Protein AF-A0A6A2WHU5-F1 (afdb_monomer)

Nearest PDB structures (foldseek):
  8co6-assembly1_o  TM=2.387E-01  e=4.010E-01  Rotavirus A
  3lmb-assembly1_B  TM=2.688E-01  e=1.781E+00  Oleispira antarctica RB-8
  7b5h-assembly1_AM  TM=2.048E-01  e=1.428E+00  Nostoc sp. PCC 7120 = FACHB-418

Structure (mmCIF, N/CA/C/O backbone):
data_AF-A0A6A2WHU5-F1
#
_entry.id   AF-A0A6A2WHU5-F1
#
loop_
_atom_site.group_PDB
_atom_site.id
_atom_site.type_symbol
_atom_site.label_atom_id
_atom_site.label_alt_id
_atom_site.label_comp_id
_atom_site.label_asym_id
_atom_site.label_entity_id
_atom_site.label_seq_id
_atom_site.pdbx_PDB_ins_code
_atom_site.Cartn_x
_atom_site.Cartn_y
_atom_site.Cartn_z
_atom_site.occupancy
_atom_site.B_iso_or_equiv
_atom_site.auth_seq_id
_atom_site.auth_comp_id
_atom_site.auth_asym_id
_atom_site.auth_atom_id
_atom_site.pdbx_PDB_model_num
ATOM 1 N N . MET A 1 1 ? 13.829 -2.955 8.905 1.00 86.88 1 MET A N 1
ATOM 2 C CA . MET A 1 1 ? 13.443 -2.433 7.582 1.00 86.88 1 MET A CA 1
ATOM 3 C C . MET A 1 1 ? 14.173 -3.245 6.531 1.00 86.88 1 MET A C 1
ATOM 5 O O . MET A 1 1 ? 15.350 -3.520 6.719 1.00 86.88 1 MET A O 1
ATOM 9 N N . ASN A 1 2 ? 13.474 -3.687 5.494 1.00 93.88 2 ASN A N 1
ATOM 10 C CA . ASN A 1 2 ? 14.040 -4.458 4.391 1.00 93.88 2 ASN A CA 1
ATOM 11 C C . ASN A 1 2 ? 13.656 -3.776 3.071 1.00 93.88 2 ASN A C 1
ATOM 13 O O . ASN A 1 2 ? 12.540 -3.263 2.954 1.00 93.88 2 ASN A O 1
ATOM 17 N N . VAL A 1 3 ? 14.594 -3.723 2.129 1.00 96.19 3 VAL A N 1
ATOM 18 C CA . VAL A 1 3 ? 14.417 -3.071 0.832 1.00 96.19 3 VAL A CA 1
ATOM 19 C C . VAL A 1 3 ? 14.873 -4.036 -0.252 1.00 96.19 3 VAL A C 1
ATOM 21 O O . VAL A 1 3 ? 15.995 -4.533 -0.201 1.00 96.19 3 VAL A O 1
ATOM 24 N N . ASP A 1 4 ? 14.006 -4.271 -1.230 1.00 96.81 4 ASP A N 1
ATOM 25 C CA . ASP A 1 4 ? 14.286 -5.075 -2.415 1.00 96.81 4 ASP A CA 1
ATOM 26 C C . ASP A 1 4 ? 14.142 -4.183 -3.653 1.00 96.81 4 ASP A C 1
ATOM 28 O O . ASP A 1 4 ? 13.224 -3.359 -3.729 1.00 96.81 4 ASP A O 1
ATOM 32 N N . THR A 1 5 ? 15.020 -4.345 -4.642 1.00 95.62 5 THR A N 1
ATOM 33 C CA . THR A 1 5 ? 14.959 -3.586 -5.897 1.00 95.62 5 THR A CA 1
ATOM 34 C C . THR A 1 5 ? 14.992 -4.517 -7.100 1.00 95.62 5 THR A C 1
ATOM 36 O O . THR A 1 5 ? 15.691 -5.529 -7.105 1.00 95.62 5 THR A O 1
ATOM 39 N N . VAL A 1 6 ? 14.215 -4.187 -8.133 1.00 95.69 6 VAL A N 1
ATOM 40 C CA . VAL A 1 6 ? 14.186 -4.937 -9.396 1.00 95.69 6 VAL A CA 1
ATOM 41 C C . VAL A 1 6 ? 14.079 -3.961 -10.560 1.00 95.69 6 VAL A C 1
ATOM 43 O O . VAL A 1 6 ? 13.306 -3.004 -10.511 1.00 95.69 6 VAL A O 1
ATOM 46 N N . ARG A 1 7 ? 14.860 -4.193 -11.618 1.00 94.75 7 ARG A N 1
ATOM 47 C CA . ARG A 1 7 ? 14.843 -3.371 -12.833 1.00 94.75 7 ARG A CA 1
ATOM 48 C C . ARG A 1 7 ? 13.972 -4.003 -13.911 1.00 94.75 7 ARG A C 1
ATOM 50 O O . ARG A 1 7 ? 14.077 -5.199 -14.171 1.00 94.75 7 ARG A O 1
ATOM 57 N N . PHE A 1 8 ? 13.178 -3.179 -14.586 1.00 95.06 8 PHE A N 1
ATOM 58 C CA . PHE A 1 8 ? 12.331 -3.583 -15.705 1.00 95.06 8 PHE A CA 1
ATOM 59 C C . PHE A 1 8 ? 12.469 -2.605 -16.868 1.00 95.06 8 PHE A C 1
ATOM 61 O O . PHE A 1 8 ? 12.636 -1.406 -16.663 1.00 95.06 8 PHE A O 1
ATOM 68 N N . ARG A 1 9 ? 12.326 -3.102 -18.101 1.00 94.56 9 ARG A N 1
ATOM 69 C CA . ARG A 1 9 ? 11.981 -2.239 -19.241 1.00 94.56 9 ARG A CA 1
ATOM 70 C C . ARG A 1 9 ? 10.517 -1.820 -19.114 1.00 94.56 9 ARG A C 1
ATOM 72 O O . ARG A 1 9 ? 9.674 -2.687 -18.867 1.00 94.56 9 ARG A O 1
ATOM 79 N N . CYS A 1 10 ? 10.201 -0.547 -19.354 1.00 93.50 10 CYS A N 1
ATOM 80 C CA . CYS A 1 10 ? 8.830 -0.027 -19.259 1.00 93.50 10 CYS A CA 1
ATOM 81 C C . CYS A 1 10 ? 7.847 -0.817 -20.130 1.00 93.50 10 CYS A C 1
ATOM 83 O O . CYS A 1 10 ? 6.785 -1.218 -19.661 1.00 93.50 10 CYS A O 1
ATOM 85 N N . GLY A 1 11 ? 8.235 -1.126 -21.373 1.00 94.31 11 GLY A N 1
ATOM 86 C CA . GLY A 1 11 ? 7.402 -1.913 -22.287 1.00 94.31 11 GLY A CA 1
ATOM 87 C C . GLY A 1 11 ? 7.109 -3.331 -21.781 1.00 94.31 11 GLY A C 1
ATOM 88 O O . GLY A 1 11 ? 5.985 -3.810 -21.921 1.00 94.31 11 GLY A O 1
ATOM 89 N N . SER A 1 12 ? 8.086 -3.989 -21.147 1.00 95.50 12 SER A N 1
ATOM 90 C CA . SER A 1 12 ? 7.892 -5.320 -20.554 1.00 95.50 12 SER A CA 1
ATOM 91 C C . SER A 1 12 ? 6.994 -5.259 -19.322 1.00 95.50 12 SER A C 1
ATOM 93 O O . SER A 1 12 ? 6.093 -6.085 -19.199 1.00 95.50 12 SER A O 1
ATOM 95 N N . LEU A 1 13 ? 7.200 -4.269 -18.447 1.00 96.25 13 LEU A N 1
ATOM 96 C CA . LEU A 1 13 ? 6.366 -4.064 -17.261 1.00 96.25 13 LEU A CA 1
ATOM 97 C C . LEU A 1 13 ? 4.908 -3.782 -17.649 1.00 96.25 13 LEU A C 1
ATOM 99 O O . LEU A 1 13 ? 3.998 -4.382 -17.087 1.00 96.25 13 LEU A O 1
ATOM 103 N N . HIS A 1 14 ? 4.681 -2.941 -18.659 1.00 96.19 14 HIS A N 1
ATOM 104 C CA . HIS A 1 14 ? 3.343 -2.683 -19.185 1.00 96.19 14 HIS A CA 1
ATOM 105 C C . HIS A 1 14 ? 2.725 -3.946 -19.803 1.00 96.19 14 HIS A C 1
ATOM 107 O O . HIS A 1 14 ? 1.573 -4.269 -19.533 1.00 96.19 14 HIS A O 1
ATOM 113 N N . ARG A 1 15 ? 3.468 -4.704 -20.619 1.00 96.81 15 ARG A N 1
ATOM 114 C CA . ARG A 1 15 ? 2.911 -5.872 -21.322 1.00 96.81 15 ARG A CA 1
ATOM 115 C C . ARG A 1 15 ? 2.612 -7.048 -20.391 1.00 96.81 15 ARG A C 1
ATOM 117 O O . ARG A 1 15 ? 1.570 -7.681 -20.539 1.00 96.81 15 ARG A O 1
ATOM 124 N N . TYR A 1 16 ? 3.509 -7.343 -19.454 1.00 97.12 16 TYR A N 1
ATOM 125 C CA . TYR A 1 16 ? 3.464 -8.578 -18.666 1.00 97.12 16 TYR A CA 1
ATOM 126 C C . TYR A 1 16 ? 3.151 -8.357 -17.183 1.00 97.12 16 TYR A C 1
ATOM 128 O O . TYR A 1 16 ? 2.777 -9.307 -16.499 1.00 97.12 16 TYR A O 1
ATOM 136 N N . GLY A 1 17 ? 3.253 -7.124 -16.683 1.00 96.88 17 GLY A N 1
ATOM 137 C CA . GLY A 1 17 ? 3.213 -6.860 -15.249 1.00 96.88 17 GLY A CA 1
ATOM 138 C C . GLY A 1 17 ? 4.487 -7.331 -14.545 1.00 96.88 17 GLY A C 1
ATOM 139 O O . GLY A 1 17 ? 5.511 -7.602 -15.177 1.00 96.88 17 GLY A O 1
ATOM 140 N N . ALA A 1 18 ? 4.431 -7.408 -13.219 1.00 97.06 18 ALA A N 1
ATOM 141 C CA . ALA A 1 18 ? 5.522 -7.905 -12.389 1.00 97.06 18 ALA A CA 1
ATOM 142 C C . ALA A 1 18 ? 5.016 -8.358 -11.017 1.00 97.06 18 ALA A C 1
ATOM 144 O O . ALA A 1 18 ? 4.045 -7.819 -10.490 1.00 97.06 18 ALA A O 1
ATOM 145 N N . GLN A 1 19 ? 5.733 -9.293 -10.398 1.00 97.00 19 GLN A N 1
ATOM 146 C CA . GLN A 1 19 ? 5.575 -9.612 -8.984 1.00 97.00 19 GLN A CA 1
ATOM 147 C C . GLN A 1 19 ? 6.864 -9.257 -8.246 1.00 97.00 19 GLN A C 1
ATOM 149 O O . GLN A 1 19 ? 7.932 -9.786 -8.547 1.00 97.00 19 GLN A O 1
ATOM 154 N N . VAL A 1 20 ? 6.759 -8.358 -7.271 1.00 96.94 20 VAL A N 1
ATOM 155 C CA . VAL A 1 20 ? 7.861 -7.932 -6.406 1.00 96.94 20 VAL A CA 1
ATOM 156 C C . VAL A 1 20 ? 7.452 -8.220 -4.967 1.00 96.94 20 VAL A C 1
ATOM 158 O O . VAL A 1 20 ? 6.826 -7.394 -4.302 1.00 96.94 20 VAL A O 1
ATOM 161 N N . LYS A 1 21 ? 7.790 -9.427 -4.498 1.00 96.75 21 LYS A N 1
ATOM 162 C CA . LYS A 1 21 ? 7.399 -9.947 -3.176 1.00 96.75 21 LYS A CA 1
ATOM 163 C C . LYS A 1 21 ? 5.873 -9.885 -2.982 1.00 96.75 21 LYS A C 1
ATOM 165 O O . LYS A 1 21 ? 5.155 -10.635 -3.639 1.00 96.75 21 LYS A O 1
ATOM 170 N N . GLU A 1 22 ? 5.389 -9.014 -2.096 1.00 97.62 22 GLU A N 1
ATOM 171 C CA . GLU A 1 22 ? 3.968 -8.832 -1.773 1.00 97.62 22 GLU A CA 1
ATOM 172 C C . GLU A 1 22 ? 3.196 -8.069 -2.860 1.00 97.62 22 GLU A C 1
ATOM 174 O O . GLU A 1 22 ? 1.968 -8.164 -2.942 1.00 97.62 22 GLU A O 1
ATOM 179 N N . PHE A 1 23 ? 3.901 -7.302 -3.694 1.00 98.19 23 PHE A N 1
ATOM 180 C CA . PHE A 1 23 ? 3.299 -6.449 -4.709 1.00 98.19 23 PHE A CA 1
ATOM 181 C C . PHE A 1 23 ? 3.140 -7.196 -6.028 1.00 98.19 23 PHE A C 1
ATOM 183 O O . PHE A 1 23 ? 4.115 -7.663 -6.614 1.00 98.19 23 PHE A O 1
ATOM 190 N N . HIS A 1 24 ? 1.911 -7.247 -6.529 1.00 98.06 24 HIS A N 1
ATOM 191 C CA . HIS A 1 24 ? 1.581 -7.807 -7.832 1.00 98.06 24 HIS A CA 1
ATOM 192 C C . HIS A 1 24 ? 1.063 -6.688 -8.731 1.00 98.06 24 HIS A C 1
ATOM 194 O O . HIS A 1 24 ? -0.066 -6.217 -8.583 1.00 98.06 24 HIS A O 1
ATOM 200 N N . LEU A 1 25 ? 1.907 -6.255 -9.658 1.00 97.88 25 LEU A N 1
ATOM 201 C CA . LEU A 1 25 ? 1.599 -5.273 -10.682 1.00 97.88 25 LEU A CA 1
ATOM 202 C C . LEU A 1 25 ? 1.000 -6.020 -11.877 1.00 97.88 25 LEU A C 1
ATOM 204 O O . LEU A 1 25 ? 1.664 -6.862 -12.481 1.00 97.88 25 LEU A O 1
ATOM 208 N N . GLY A 1 26 ? -0.262 -5.741 -12.202 1.00 96.50 26 GLY A N 1
ATOM 209 C CA . GLY A 1 26 ? -0.920 -6.347 -13.359 1.00 96.50 26 GLY A CA 1
ATOM 210 C C . GLY A 1 26 ? -0.328 -5.879 -14.693 1.00 96.50 26 GLY A C 1
ATOM 211 O O . GLY A 1 26 ? 0.365 -4.867 -14.768 1.00 96.50 26 GLY A O 1
ATOM 212 N N . SER A 1 27 ? -0.642 -6.595 -15.774 1.00 96.75 27 SER A N 1
ATOM 213 C CA . SER A 1 27 ? -0.433 -6.074 -17.132 1.00 96.75 27 SER A CA 1
ATOM 214 C C . SER A 1 27 ? -1.250 -4.790 -17.343 1.00 96.75 27 SER A C 1
ATOM 216 O O . SER A 1 27 ? -2.361 -4.684 -16.823 1.00 96.75 27 SER A O 1
ATOM 218 N N . GLY A 1 28 ? -0.765 -3.876 -18.175 1.00 95.62 28 GLY A N 1
ATOM 219 C CA . GLY A 1 28 ? -1.390 -2.581 -18.458 1.00 95.62 28 GLY A CA 1
ATOM 220 C C . GLY A 1 28 ? -0.975 -1.472 -17.489 1.00 95.62 28 GLY A C 1
ATOM 221 O O . GLY A 1 28 ? -1.563 -0.397 -17.499 1.00 95.62 28 GLY A O 1
ATOM 222 N N . VAL A 1 29 ? 0.021 -1.716 -16.632 1.00 95.81 29 VAL A N 1
ATOM 223 C CA . VAL A 1 29 ? 0.578 -0.686 -15.749 1.00 95.81 29 VAL A CA 1
ATOM 224 C C . VAL A 1 29 ? 1.345 0.356 -16.562 1.00 95.81 29 VAL A C 1
ATOM 226 O O . VAL A 1 29 ? 2.256 0.024 -17.319 1.00 95.81 29 VAL A O 1
ATOM 229 N N . ILE A 1 30 ? 0.994 1.625 -16.363 1.00 95.44 30 ILE A N 1
ATOM 230 C CA . ILE A 1 30 ? 1.575 2.779 -17.048 1.00 95.44 30 ILE A CA 1
ATOM 231 C C . ILE A 1 30 ? 2.570 3.468 -16.113 1.00 95.44 30 ILE A C 1
ATOM 233 O O . ILE A 1 30 ? 2.226 3.824 -14.985 1.00 95.44 30 ILE A O 1
ATOM 237 N N . VAL A 1 31 ? 3.791 3.700 -16.592 1.00 94.31 31 VAL A N 1
ATOM 238 C CA . VAL A 1 31 ? 4.783 4.556 -15.925 1.00 94.31 31 VAL A CA 1
ATOM 239 C C . VAL A 1 31 ? 4.566 5.997 -16.394 1.00 94.31 31 VAL A C 1
ATOM 241 O O . VAL A 1 31 ? 4.514 6.260 -17.591 1.00 94.31 31 VAL A O 1
ATOM 244 N N . GLN A 1 32 ? 4.410 6.940 -15.465 1.00 90.00 32 GLN A N 1
ATOM 245 C CA . GLN A 1 32 ? 4.040 8.335 -15.740 1.00 90.00 32 GLN A CA 1
ATOM 246 C C . GLN A 1 32 ? 5.259 9.229 -16.044 1.00 90.00 32 GLN A C 1
ATOM 248 O O . GLN A 1 32 ? 5.405 10.298 -15.460 1.00 90.00 32 GLN A O 1
ATOM 253 N N . SER A 1 33 ? 6.156 8.779 -16.922 1.00 84.38 33 SER A N 1
ATOM 254 C CA . SER A 1 33 ? 7.241 9.577 -17.512 1.00 84.38 33 SER A CA 1
ATOM 255 C C . SER A 1 33 ? 7.865 8.814 -18.682 1.00 84.38 33 SER A C 1
ATOM 257 O O . SER A 1 33 ? 7.695 7.597 -18.794 1.00 84.38 33 SER A O 1
ATOM 259 N N . TYR A 1 34 ? 8.615 9.512 -19.533 1.00 78.12 34 TYR A N 1
ATOM 260 C CA . TYR A 1 34 ? 9.395 8.891 -20.597 1.00 78.12 34 TYR A CA 1
ATOM 261 C C . TYR A 1 34 ? 10.702 8.332 -20.017 1.00 78.12 34 TYR A C 1
ATOM 263 O O . TYR A 1 34 ? 11.682 9.054 -19.871 1.00 78.12 34 TYR A O 1
ATOM 271 N N . ALA A 1 35 ? 10.690 7.052 -19.646 1.00 85.75 35 ALA A N 1
ATOM 272 C CA . ALA A 1 35 ? 11.874 6.294 -19.241 1.00 85.75 35 ALA A CA 1
ATOM 273 C C . ALA A 1 35 ? 11.917 4.978 -20.029 1.00 85.75 35 ALA A C 1
ATOM 275 O O . ALA A 1 35 ? 10.869 4.366 -20.266 1.00 85.75 35 ALA A O 1
ATOM 276 N N . GLU A 1 36 ? 13.102 4.512 -20.428 1.00 90.19 36 GLU A N 1
ATOM 277 C CA . GLU A 1 36 ? 13.239 3.202 -21.083 1.00 90.19 36 GLU A CA 1
ATOM 278 C C . GLU A 1 36 ? 13.159 2.080 -20.037 1.00 90.19 36 GLU A C 1
ATOM 280 O O . GLU A 1 36 ? 12.529 1.030 -20.244 1.00 90.19 36 GLU A O 1
ATOM 285 N N . ARG A 1 37 ? 13.796 2.319 -18.887 1.00 92.50 37 ARG A N 1
ATOM 286 C CA . ARG A 1 37 ? 13.910 1.394 -17.766 1.00 92.50 37 ARG A CA 1
ATOM 287 C C . ARG A 1 37 ? 13.510 2.058 -16.459 1.00 92.50 37 ARG A C 1
ATOM 289 O O . ARG A 1 37 ? 13.795 3.223 -16.193 1.00 92.50 37 ARG A O 1
ATOM 296 N N . VAL A 1 38 ? 12.912 1.249 -15.596 1.00 94.19 38 VAL A N 1
ATOM 297 C CA . VAL A 1 38 ? 12.556 1.633 -14.233 1.00 94.19 38 VAL A CA 1
ATOM 298 C C . VAL A 1 38 ? 13.138 0.669 -13.224 1.00 94.19 38 VAL A C 1
ATOM 300 O O . VAL A 1 38 ? 13.282 -0.527 -13.488 1.00 94.19 38 VAL A O 1
ATOM 303 N N . MET A 1 39 ? 13.434 1.192 -12.043 1.00 95.00 39 MET A N 1
ATOM 304 C CA . MET A 1 39 ? 13.728 0.414 -10.854 1.00 95.00 39 MET A CA 1
ATOM 305 C C . MET A 1 39 ? 12.509 0.461 -9.942 1.00 95.00 39 MET A C 1
ATOM 307 O O . MET A 1 39 ? 12.159 1.512 -9.411 1.00 95.00 39 MET A O 1
ATOM 311 N N . VAL A 1 40 ? 11.869 -0.688 -9.761 1.00 96.44 40 VAL A N 1
ATOM 312 C CA . VAL A 1 40 ? 10.806 -0.866 -8.775 1.00 96.44 40 VAL A CA 1
ATOM 313 C C . VAL A 1 40 ? 11.460 -1.195 -7.441 1.00 96.44 40 VAL A C 1
ATOM 315 O O . VAL A 1 40 ? 12.282 -2.109 -7.351 1.00 96.44 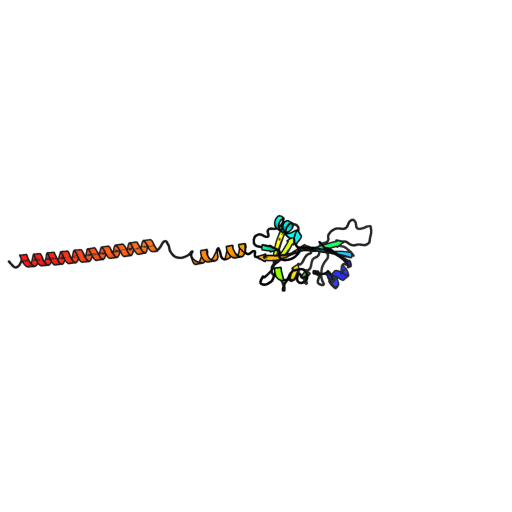40 VAL A O 1
ATOM 318 N N . VAL A 1 41 ? 11.097 -0.438 -6.413 1.00 96.94 41 VAL A N 1
ATOM 319 C CA . VAL A 1 41 ? 11.627 -0.556 -5.059 1.00 96.94 41 VAL A CA 1
ATOM 320 C C . VAL A 1 41 ? 10.492 -0.978 -4.141 1.00 96.94 41 VAL A C 1
ATOM 322 O O . VAL A 1 41 ? 9.498 -0.269 -3.987 1.00 96.94 41 VAL A O 1
ATOM 325 N N . ARG A 1 42 ? 10.656 -2.137 -3.511 1.00 96.81 42 ARG A N 1
ATOM 326 C CA . ARG A 1 42 ? 9.782 -2.612 -2.444 1.00 96.81 42 ARG A CA 1
ATOM 327 C C . ARG A 1 42 ? 10.434 -2.290 -1.109 1.00 96.81 42 ARG A C 1
ATOM 329 O O . ARG A 1 42 ? 11.592 -2.627 -0.879 1.00 96.81 42 ARG A O 1
ATOM 336 N N . GLN A 1 43 ? 9.674 -1.679 -0.212 1.00 96.19 43 GLN A N 1
ATOM 337 C CA . GLN A 1 43 ? 10.078 -1.379 1.155 1.00 96.19 43 GLN A CA 1
ATOM 338 C C . GLN A 1 43 ? 9.174 -2.130 2.126 1.00 96.19 43 GLN A C 1
ATOM 340 O O . GLN A 1 43 ? 7.955 -2.091 2.010 1.00 96.19 43 GLN A O 1
ATOM 345 N N . ASN A 1 44 ? 9.758 -2.776 3.125 1.00 95.94 44 ASN A N 1
ATOM 346 C CA . ASN A 1 44 ? 9.040 -3.257 4.296 1.00 95.94 44 ASN A CA 1
ATOM 347 C C . ASN A 1 44 ? 9.645 -2.589 5.523 1.00 95.94 44 ASN A C 1
ATOM 349 O O . ASN A 1 44 ? 10.750 -2.924 5.966 1.00 95.94 44 ASN A O 1
ATOM 353 N N . LEU A 1 45 ? 8.926 -1.600 6.046 1.00 92.88 45 LEU A N 1
ATOM 354 C CA . LEU A 1 45 ? 9.395 -0.791 7.164 1.00 92.88 45 LEU A CA 1
ATOM 355 C C . LEU A 1 45 ? 9.376 -1.604 8.469 1.00 92.88 45 LEU A C 1
ATOM 357 O O . LEU A 1 45 ? 10.240 -1.431 9.328 1.00 92.88 45 LEU A O 1
ATOM 361 N N . GLY A 1 46 ? 8.505 -2.609 8.566 1.00 89.69 46 GLY A N 1
ATOM 362 C CA . GLY A 1 46 ? 8.313 -3.417 9.768 1.00 89.69 46 GLY A CA 1
ATOM 363 C C . GLY A 1 46 ? 7.269 -2.816 10.712 1.00 89.69 46 GLY A C 1
ATOM 364 O O . GLY A 1 46 ? 6.665 -1.784 10.427 1.00 89.69 46 GLY A O 1
ATOM 365 N N . TYR A 1 47 ? 7.059 -3.470 11.856 1.00 87.88 47 TYR A N 1
ATOM 366 C CA . TYR A 1 47 ? 6.069 -3.050 12.860 1.00 87.88 47 TYR A CA 1
ATOM 367 C C . TYR A 1 47 ? 6.517 -1.843 13.698 1.00 87.88 47 TYR A C 1
ATOM 369 O O . TYR A 1 47 ? 5.680 -1.098 14.195 1.00 87.88 47 TYR A O 1
ATOM 377 N N . ASN A 1 48 ? 7.828 -1.614 13.825 1.00 89.06 48 ASN A N 1
ATOM 378 C CA . ASN A 1 48 ? 8.386 -0.578 14.706 1.00 89.06 48 ASN A CA 1
ATOM 379 C C . ASN A 1 48 ? 8.152 0.858 14.208 1.00 89.06 48 ASN A C 1
ATOM 381 O O . ASN A 1 48 ? 8.406 1.806 14.942 1.00 89.06 48 ASN A O 1
ATOM 385 N N . TRP A 1 49 ? 7.678 1.029 12.973 1.00 84.50 49 TRP A N 1
ATOM 386 C CA . TRP A 1 49 ? 7.446 2.346 12.376 1.00 84.50 49 TRP A CA 1
ATOM 387 C C . TRP A 1 49 ? 6.069 2.918 12.702 1.00 84.50 49 TRP A C 1
ATOM 389 O O . TRP A 1 49 ? 5.781 4.050 12.326 1.00 84.50 49 TRP A O 1
ATOM 399 N N . SER A 1 50 ? 5.220 2.174 13.420 1.00 83.12 50 SER A N 1
ATOM 400 C CA . SER A 1 50 ? 3.841 2.577 13.695 1.00 83.12 50 SER A CA 1
ATOM 401 C C . SER A 1 50 ? 3.731 3.959 14.348 1.00 83.12 50 SER A C 1
ATOM 403 O O . SER A 1 50 ? 2.818 4.699 14.004 1.00 83.12 50 SER A O 1
ATOM 405 N N . SER A 1 51 ? 4.657 4.342 15.238 1.00 89.06 51 SER A N 1
ATOM 406 C CA . SER A 1 51 ? 4.649 5.653 15.912 1.00 89.06 51 SER A CA 1
ATOM 407 C C . SER A 1 51 ? 4.701 6.825 14.931 1.00 89.06 51 SER A C 1
ATOM 409 O O . SER A 1 51 ? 3.954 7.786 15.091 1.00 89.06 51 SER A O 1
ATOM 411 N N . ILE A 1 52 ? 5.517 6.719 13.881 1.00 90.31 52 ILE A N 1
ATOM 412 C CA . ILE A 1 52 ? 5.623 7.736 12.831 1.00 90.31 52 ILE A CA 1
ATOM 413 C C . ILE A 1 52 ? 4.301 7.827 12.063 1.00 90.31 52 ILE A C 1
ATOM 415 O O . ILE A 1 52 ? 3.835 8.927 11.785 1.00 90.31 52 ILE A O 1
ATOM 419 N N . TYR A 1 53 ? 3.645 6.702 11.775 1.00 91.81 53 TYR A N 1
ATOM 420 C CA . TYR A 1 53 ? 2.349 6.731 11.091 1.00 91.81 53 TYR A CA 1
ATOM 421 C C . TYR A 1 53 ? 1.243 7.328 11.962 1.00 91.81 53 TYR A C 1
ATOM 423 O O . TYR A 1 53 ? 0.466 8.131 11.462 1.00 91.81 53 TYR A O 1
ATOM 431 N N . TYR A 1 54 ? 1.202 7.023 13.261 1.00 91.75 54 TYR A N 1
ATOM 432 C CA . TYR A 1 54 ? 0.252 7.667 14.177 1.00 91.75 54 TYR A CA 1
ATOM 433 C C . TYR A 1 54 ? 0.518 9.166 14.361 1.00 91.75 54 TYR A C 1
ATOM 435 O O . TYR A 1 54 ? -0.421 9.914 14.604 1.00 91.75 54 TYR A O 1
ATOM 443 N N . ALA A 1 55 ? 1.773 9.611 14.251 1.00 91.19 55 ALA A N 1
ATOM 444 C CA . ALA A 1 55 ? 2.120 11.026 14.362 1.00 91.19 55 ALA A CA 1
ATOM 445 C C . ALA A 1 55 ? 1.760 11.837 13.105 1.00 91.19 55 ALA A C 1
ATOM 447 O O . ALA A 1 55 ? 1.478 13.025 13.213 1.00 91.19 55 ALA A O 1
ATOM 448 N N . ASN A 1 56 ? 1.784 11.208 11.923 1.00 91.38 56 ASN A N 1
ATOM 449 C CA . ASN A 1 56 ? 1.615 11.898 10.639 1.00 91.38 56 ASN A CA 1
ATOM 450 C C . ASN A 1 56 ? 0.246 11.674 9.975 1.00 91.38 56 ASN A C 1
ATOM 452 O O . ASN A 1 56 ? -0.092 12.403 9.046 1.00 91.38 56 ASN A O 1
ATOM 456 N N . TYR A 1 57 ? -0.538 10.687 10.422 1.00 92.19 57 TYR A N 1
ATOM 457 C CA . TYR A 1 57 ? -1.833 10.342 9.830 1.00 92.19 57 TYR A CA 1
ATOM 458 C C . TYR A 1 57 ? -2.920 10.197 10.895 1.00 92.19 57 TYR A C 1
ATOM 460 O O . TYR A 1 57 ? -2.688 9.637 11.967 1.00 92.19 57 TYR A O 1
ATOM 468 N N . ASP A 1 58 ? -4.140 10.628 10.562 1.00 90.88 58 ASP A N 1
ATOM 469 C CA . ASP A 1 58 ? -5.303 10.473 11.438 1.00 90.88 58 ASP A CA 1
ATOM 470 C C . ASP A 1 58 ? -5.805 9.021 11.461 1.00 90.88 58 ASP A C 1
ATOM 472 O O . ASP A 1 58 ? -6.734 8.624 10.759 1.00 90.88 58 ASP A O 1
ATOM 476 N N . LEU A 1 59 ? -5.157 8.206 12.290 1.00 90.06 59 LEU A N 1
ATOM 477 C CA . LEU A 1 59 ? -5.554 6.832 12.592 1.00 90.06 59 LEU A CA 1
ATOM 478 C C . LEU A 1 59 ? -6.499 6.759 13.805 1.00 90.06 59 LEU A C 1
ATOM 480 O O . LEU A 1 59 ? -6.623 5.705 14.433 1.00 90.06 59 LEU A O 1
ATOM 484 N N . SER A 1 60 ? -7.177 7.858 14.155 1.00 88.56 60 SER A N 1
ATOM 485 C CA . SER A 1 60 ? -8.089 7.899 15.300 1.00 88.56 60 SER A CA 1
ATOM 486 C C . SER A 1 60 ? -9.186 6.844 15.168 1.00 88.56 60 SER A C 1
ATOM 488 O O . SER A 1 60 ? -9.931 6.786 14.191 1.00 88.56 60 SER A O 1
ATOM 490 N N . GLY A 1 61 ? -9.295 5.973 16.172 1.00 90.50 61 GLY A N 1
ATOM 491 C CA . GLY A 1 61 ? -10.258 4.869 16.152 1.00 90.50 61 GLY A CA 1
ATOM 492 C C . GLY A 1 61 ? -9.804 3.632 15.372 1.00 90.50 61 GLY A C 1
ATOM 493 O O . GLY A 1 61 ? -10.581 2.684 15.252 1.00 90.50 61 GLY A O 1
ATOM 494 N N . TYR A 1 62 ? -8.556 3.595 14.903 1.00 93.38 62 TYR A N 1
ATOM 495 C CA . TYR A 1 62 ? -7.957 2.451 14.223 1.00 93.38 62 TYR A CA 1
ATOM 496 C C . TYR A 1 62 ? -6.638 2.030 14.874 1.00 93.38 62 TYR A C 1
ATOM 498 O O . TYR A 1 62 ? -5.966 2.811 15.540 1.00 93.38 62 TYR A O 1
ATOM 506 N N . GLN A 1 63 ? -6.281 0.764 14.686 1.00 92.75 63 GLN A N 1
ATOM 507 C CA . GLN A 1 63 ? -5.017 0.190 15.118 1.00 92.75 63 GLN A CA 1
ATOM 508 C C . GLN A 1 63 ? -4.341 -0.501 13.936 1.00 92.75 63 GLN A C 1
ATOM 510 O O . GLN A 1 63 ? -4.955 -1.341 13.283 1.00 92.75 63 GLN A O 1
ATOM 515 N N . LEU A 1 64 ? -3.078 -0.169 13.674 1.00 93.88 64 LEU A N 1
ATOM 516 C CA . LEU A 1 64 ? -2.248 -0.853 12.683 1.00 93.88 64 LEU A CA 1
ATOM 517 C C . LEU A 1 64 ? -1.920 -2.285 13.144 1.00 93.88 64 LEU A C 1
ATOM 519 O O . LEU A 1 64 ? -1.459 -2.482 14.268 1.00 93.88 64 LEU A O 1
ATOM 523 N N . VAL A 1 65 ? -2.146 -3.273 12.274 1.00 94.12 65 VAL A N 1
ATOM 524 C CA . VAL A 1 65 ? -1.976 -4.713 12.575 1.00 94.12 65 VAL A CA 1
ATOM 525 C C . VAL A 1 65 ? -0.970 -5.426 11.669 1.00 94.12 65 VAL A C 1
ATOM 527 O O . VAL A 1 65 ? -0.623 -6.578 11.935 1.00 94.12 65 VAL A O 1
ATOM 530 N N . SER A 1 66 ? -0.459 -4.748 10.639 1.00 95.38 66 SER A N 1
ATOM 531 C CA . SER A 1 66 ? 0.585 -5.244 9.733 1.00 95.38 66 SER A CA 1
ATOM 532 C C . SER A 1 66 ? 1.832 -4.349 9.759 1.00 95.38 66 SER A C 1
ATOM 534 O O . SER A 1 66 ? 1.767 -3.215 10.241 1.00 95.38 66 SER A O 1
ATOM 536 N N . PRO A 1 67 ? 2.962 -4.795 9.177 1.00 95.19 67 PRO A N 1
ATOM 537 C CA . PRO A 1 67 ? 4.020 -3.884 8.758 1.00 95.19 67 PRO A CA 1
ATOM 538 C C . PRO A 1 67 ? 3.493 -2.886 7.727 1.00 95.19 67 PRO A C 1
ATOM 540 O O . PRO A 1 67 ? 2.499 -3.161 7.045 1.00 95.19 67 PRO A O 1
ATOM 543 N N . ILE A 1 68 ? 4.211 -1.778 7.559 1.00 95.25 68 ILE A N 1
ATOM 544 C CA . ILE A 1 68 ? 3.988 -0.885 6.425 1.00 95.25 68 ILE A CA 1
ATOM 545 C C . ILE A 1 68 ? 4.834 -1.333 5.239 1.00 95.25 68 ILE A C 1
ATOM 547 O O . ILE A 1 68 ? 6.056 -1.491 5.353 1.00 95.25 68 ILE A O 1
ATOM 551 N N . LEU A 1 69 ? 4.162 -1.538 4.110 1.00 96.81 69 LEU A N 1
ATOM 552 C CA . LEU A 1 69 ? 4.770 -1.885 2.836 1.00 96.81 69 LEU A CA 1
ATOM 553 C C . LEU A 1 69 ? 4.761 -0.666 1.914 1.00 96.81 69 LEU A C 1
ATOM 555 O O . LEU A 1 69 ? 3.716 -0.063 1.694 1.00 96.81 69 LEU A O 1
ATOM 559 N N . GLY A 1 70 ? 5.916 -0.320 1.360 1.00 96.06 70 GLY A N 1
ATOM 560 C CA . GLY A 1 70 ? 6.086 0.734 0.369 1.00 96.06 70 GLY A CA 1
ATOM 561 C C . GLY A 1 70 ? 6.389 0.155 -1.007 1.00 96.06 70 GLY A C 1
ATOM 562 O O . GLY A 1 70 ? 7.195 -0.767 -1.131 1.00 96.06 70 GLY A O 1
ATOM 563 N N . LEU A 1 71 ? 5.765 0.717 -2.033 1.00 97.00 71 LEU A N 1
ATOM 564 C CA . LEU A 1 71 ? 6.121 0.522 -3.431 1.00 97.00 71 LEU A CA 1
ATOM 565 C C . LEU A 1 71 ? 6.516 1.881 -3.993 1.00 97.00 71 LEU A C 1
ATOM 567 O O . LEU A 1 71 ? 5.704 2.803 -3.976 1.00 97.00 71 LEU A O 1
ATOM 571 N N . LEU A 1 72 ? 7.743 1.981 -4.488 1.00 95.44 72 LEU A N 1
ATOM 572 C CA . LEU A 1 72 ? 8.295 3.170 -5.132 1.00 95.44 72 LEU A CA 1
ATOM 573 C C . LEU A 1 72 ? 8.878 2.770 -6.484 1.00 95.44 72 LEU A C 1
ATOM 575 O O . LEU A 1 72 ? 9.184 1.600 -6.732 1.00 95.44 72 LEU A O 1
ATOM 579 N N . VAL A 1 73 ? 9.021 3.740 -7.376 1.00 95.06 73 VAL A N 1
ATOM 580 C CA . VAL A 1 73 ? 9.491 3.509 -8.742 1.00 95.06 73 VAL A CA 1
ATOM 581 C C . VAL A 1 73 ? 10.422 4.647 -9.094 1.00 95.06 73 VAL A C 1
ATOM 583 O O . VAL A 1 73 ? 10.073 5.795 -8.869 1.00 95.06 73 VAL A O 1
ATOM 586 N N . TYR A 1 74 ? 11.586 4.342 -9.644 1.00 94.12 74 TYR A N 1
ATOM 587 C CA . TYR A 1 74 ? 12.570 5.339 -10.063 1.00 94.12 74 TYR A CA 1
ATOM 588 C C . TYR A 1 74 ? 12.968 5.098 -11.513 1.00 94.12 74 TYR A C 1
ATOM 590 O O . TYR A 1 74 ? 12.875 3.964 -11.997 1.00 94.12 74 TYR A O 1
ATOM 598 N N . ASN A 1 75 ? 13.435 6.134 -12.207 1.00 91.06 75 ASN A N 1
ATOM 599 C CA . ASN A 1 75 ? 14.113 5.932 -13.485 1.00 91.06 75 ASN A CA 1
ATOM 600 C C . ASN A 1 75 ? 15.383 5.089 -13.268 1.00 91.06 75 ASN A C 1
ATOM 602 O O . ASN A 1 75 ? 16.049 5.172 -12.235 1.00 91.06 75 ASN A O 1
ATOM 606 N N . ALA A 1 76 ? 15.689 4.226 -14.231 1.00 88.69 76 ALA A N 1
ATOM 607 C CA . ALA A 1 76 ? 16.851 3.339 -14.181 1.00 88.69 76 ALA A CA 1
ATOM 608 C C . ALA A 1 76 ? 17.528 3.225 -15.548 1.00 88.69 76 ALA A C 1
ATOM 610 O O . ALA A 1 76 ? 18.040 2.159 -15.908 1.00 88.69 76 ALA A O 1
ATOM 611 N N . ASP A 1 77 ? 17.479 4.310 -16.316 1.00 79.75 77 ASP A N 1
ATOM 612 C CA . ASP A 1 77 ? 18.128 4.386 -17.614 1.00 79.75 77 ASP A CA 1
ATOM 613 C C . ASP A 1 77 ? 19.647 4.282 -17.443 1.00 79.75 77 ASP A C 1
ATOM 615 O O . ASP A 1 77 ? 20.233 4.761 -16.473 1.00 79.75 77 ASP A O 1
ATOM 619 N N . SER A 1 78 ? 20.272 3.543 -18.357 1.00 63.69 78 SER A N 1
ATOM 620 C CA . SER A 1 78 ? 21.698 3.203 -18.321 1.00 63.69 78 SER A CA 1
ATOM 621 C C . SER A 1 78 ? 22.598 4.349 -18.766 1.00 63.69 78 SER A C 1
ATOM 623 O O . SER A 1 78 ? 23.812 4.277 -18.579 1.00 63.69 78 SER A O 1
ATOM 625 N N . ASP A 1 79 ? 22.013 5.380 -19.366 1.00 56.62 79 ASP A N 1
ATOM 626 C CA . ASP A 1 79 ? 22.771 6.446 -19.982 1.00 56.62 79 ASP A CA 1
ATOM 627 C C . ASP A 1 79 ? 23.059 7.519 -18.937 1.00 56.62 79 ASP A C 1
ATOM 629 O O . ASP A 1 79 ? 22.160 8.137 -18.366 1.00 56.62 79 ASP A O 1
ATOM 633 N N . LEU A 1 80 ? 24.353 7.762 -18.728 1.00 52.41 80 LEU A N 1
ATOM 634 C CA . LEU A 1 80 ? 24.929 8.812 -17.880 1.00 52.41 80 LEU A CA 1
ATOM 635 C C . LEU A 1 80 ? 24.418 10.235 -18.218 1.00 52.41 80 LEU A C 1
ATOM 637 O O . LEU A 1 80 ? 24.794 11.196 -17.554 1.00 52.41 80 LEU A O 1
ATOM 641 N N . SER A 1 81 ? 23.584 10.380 -19.252 1.00 54.06 81 SER A N 1
ATOM 642 C CA . SER A 1 81 ? 22.947 11.613 -19.711 1.00 54.06 81 SER A CA 1
ATOM 643 C C . SER A 1 81 ? 21.618 11.935 -19.010 1.00 54.06 81 SER A C 1
ATOM 645 O O . SER A 1 81 ? 21.214 13.096 -19.019 1.00 54.06 81 SER A O 1
ATOM 647 N N . PHE A 1 82 ? 20.950 10.967 -18.367 1.00 55.31 82 PHE A N 1
ATOM 648 C CA . PHE A 1 82 ? 19.636 11.150 -17.725 1.00 55.31 82 PHE A CA 1
ATOM 649 C C . PHE A 1 82 ? 19.713 11.354 -16.199 1.00 55.31 82 PHE A C 1
ATOM 651 O O . PHE A 1 82 ? 19.022 10.684 -15.442 1.00 55.31 82 PHE A O 1
ATOM 658 N N . GLY A 1 83 ? 20.515 12.326 -15.746 1.00 61.44 83 GLY A N 1
ATOM 659 C CA . GLY A 1 83 ? 20.393 12.940 -14.412 1.00 61.44 83 GLY A CA 1
ATOM 660 C C . GLY A 1 83 ? 20.451 12.004 -13.188 1.00 61.44 83 GLY A C 1
ATOM 661 O O . GLY A 1 83 ? 20.705 10.806 -13.269 1.00 61.44 83 GLY A O 1
ATOM 662 N N . SER A 1 84 ? 20.256 12.569 -11.997 1.00 71.44 84 SER A N 1
ATOM 663 C CA . SER A 1 84 ? 20.128 11.789 -10.760 1.00 71.44 84 SER A CA 1
ATOM 664 C C . SER A 1 84 ? 18.823 10.976 -10.746 1.00 71.44 84 SER A C 1
ATOM 666 O O . SER A 1 84 ? 17.840 11.423 -11.341 1.00 71.44 84 SER A O 1
ATOM 668 N N . PRO A 1 85 ? 18.757 9.836 -10.027 1.00 82.00 85 PRO A N 1
ATOM 669 C CA . PRO A 1 85 ? 17.519 9.076 -9.879 1.00 82.00 85 PRO A CA 1
ATOM 670 C C . PRO A 1 85 ? 16.380 9.948 -9.337 1.00 82.00 85 PRO A C 1
ATOM 672 O O . PRO A 1 85 ? 16.548 10.629 -8.324 1.00 82.00 85 PRO A O 1
ATOM 675 N N . PHE A 1 86 ? 15.220 9.904 -9.985 1.00 88.19 86 PHE A N 1
ATOM 676 C CA . PHE A 1 86 ? 14.006 10.599 -9.572 1.00 88.19 86 PHE A CA 1
ATOM 677 C C . PHE A 1 86 ? 12.814 9.644 -9.554 1.00 88.19 86 PHE A C 1
ATOM 679 O O . PHE A 1 86 ? 12.763 8.653 -10.289 1.00 88.19 86 PHE A O 1
ATOM 686 N N . GLU A 1 87 ? 11.875 9.919 -8.653 1.00 91.69 87 GLU A N 1
ATOM 687 C CA . GLU A 1 87 ? 10.705 9.073 -8.457 1.00 91.69 87 GLU A CA 1
ATOM 688 C C . GLU A 1 87 ? 9.720 9.220 -9.623 1.00 91.69 87 GLU A C 1
ATOM 690 O O . GLU A 1 87 ? 9.471 10.312 -10.135 1.00 91.69 87 GLU A O 1
ATOM 695 N N . LEU A 1 88 ? 9.155 8.094 -10.042 1.00 93.06 88 LEU A N 1
ATOM 696 C CA . LEU A 1 88 ? 8.230 7.965 -11.151 1.00 93.06 88 LEU A CA 1
ATOM 697 C C . LEU A 1 88 ? 6.846 7.549 -10.661 1.00 93.06 88 LEU A C 1
ATOM 699 O O . LEU A 1 88 ? 6.673 6.644 -9.841 1.00 93.06 88 LEU A O 1
ATOM 703 N N . GLY A 1 89 ? 5.823 8.156 -11.255 1.00 92.69 89 GLY A N 1
ATOM 704 C CA . GLY A 1 89 ? 4.446 7.707 -11.106 1.00 92.69 89 GLY A CA 1
ATOM 705 C C . GLY A 1 89 ? 4.228 6.331 -11.732 1.00 92.69 89 GLY A C 1
ATOM 706 O O . GLY A 1 89 ? 4.711 6.058 -12.828 1.00 92.69 89 GLY A O 1
ATOM 707 N N . ILE A 1 90 ? 3.443 5.485 -11.069 1.00 94.06 90 ILE A N 1
ATOM 708 C CA . ILE A 1 90 ? 2.813 4.322 -11.698 1.00 94.06 90 ILE A CA 1
ATOM 709 C C . ILE A 1 90 ? 1.299 4.490 -11.613 1.00 94.06 90 ILE A C 1
ATOM 711 O O . ILE A 1 90 ? 0.776 4.929 -10.586 1.00 94.06 90 ILE A O 1
ATOM 715 N N . LEU A 1 91 ? 0.606 4.129 -12.692 1.00 96.38 91 LEU A N 1
ATOM 716 C CA . LEU A 1 91 ? -0.844 4.103 -12.779 1.00 96.38 91 LEU A CA 1
ATOM 717 C C . LEU A 1 91 ? -1.331 2.743 -13.296 1.00 96.38 91 LEU A C 1
ATOM 719 O O . LEU A 1 91 ? -0.950 2.297 -14.375 1.00 96.38 91 LEU A O 1
ATOM 723 N N . ALA A 1 92 ? -2.203 2.106 -12.522 1.00 96.44 92 ALA A N 1
ATOM 724 C CA . ALA A 1 92 ? -2.852 0.840 -12.825 1.00 96.44 92 ALA A CA 1
ATOM 725 C C . ALA A 1 92 ? -4.370 1.070 -12.924 1.00 96.44 92 ALA A C 1
ATOM 727 O O . ALA A 1 92 ? -5.041 1.235 -11.900 1.00 96.44 92 ALA A O 1
ATOM 728 N N . ILE A 1 93 ? -4.883 1.150 -14.156 1.00 93.12 93 ILE A N 1
ATOM 729 C CA . ILE A 1 93 ? -6.282 1.510 -14.444 1.00 93.12 93 ILE A CA 1
ATOM 730 C C . ILE A 1 93 ? -7.166 0.260 -14.402 1.00 93.12 93 ILE A C 1
ATOM 732 O O . ILE A 1 93 ? -7.984 0.121 -13.497 1.00 93.12 93 ILE A O 1
ATOM 736 N N . ASP A 1 94 ? -6.949 -0.675 -15.328 1.00 93.56 94 ASP A N 1
ATOM 737 C CA . ASP A 1 94 ? -7.827 -1.843 -15.485 1.00 93.56 94 ASP A CA 1
ATOM 738 C C . ASP A 1 94 ? -7.520 -2.952 -14.473 1.00 93.56 94 ASP A C 1
ATOM 740 O O . ASP A 1 94 ? -8.414 -3.596 -13.925 1.00 93.56 94 ASP A O 1
ATOM 744 N N . LYS A 1 95 ? -6.228 -3.192 -14.224 1.00 96.81 95 LYS A N 1
ATOM 745 C CA . LYS A 1 95 ? -5.741 -4.238 -13.318 1.00 96.81 95 LYS A CA 1
ATOM 746 C C . LYS A 1 95 ? -4.989 -3.588 -12.161 1.00 96.81 95 LYS A C 1
ATOM 748 O O . LYS A 1 95 ? -3.801 -3.306 -12.318 1.00 96.81 95 LYS A O 1
ATOM 753 N N . PRO A 1 96 ? -5.644 -3.335 -11.014 1.00 97.06 96 PRO A N 1
ATOM 754 C CA . PRO A 1 96 ? -5.004 -2.647 -9.905 1.00 97.06 96 PRO A CA 1
ATOM 755 C C . PRO A 1 96 ? -3.855 -3.477 -9.327 1.00 97.06 96 PRO A C 1
ATOM 757 O O . PRO A 1 96 ? -3.841 -4.708 -9.408 1.00 97.06 96 PRO A O 1
ATOM 760 N N . ILE A 1 97 ? -2.909 -2.789 -8.699 1.00 98.12 97 ILE A N 1
ATOM 761 C CA . ILE A 1 97 ? -1.791 -3.401 -7.986 1.00 98.12 97 ILE A CA 1
ATOM 762 C C . ILE A 1 97 ? -2.366 -4.135 -6.782 1.00 98.12 97 ILE A C 1
ATOM 764 O O . ILE A 1 97 ? -3.001 -3.503 -5.937 1.00 98.12 97 ILE A O 1
ATOM 768 N N . LYS A 1 98 ? -2.150 -5.449 -6.689 1.00 98.38 98 LYS A N 1
ATOM 769 C CA . LYS A 1 98 ? -2.511 -6.215 -5.490 1.00 98.38 98 LYS A CA 1
ATOM 770 C C . LYS A 1 98 ? -1.355 -6.195 -4.503 1.00 98.38 98 LYS A C 1
ATOM 772 O O . LYS A 1 98 ? -0.197 -6.315 -4.896 1.00 98.38 98 LYS A O 1
ATOM 777 N N . ILE A 1 99 ? -1.684 -6.063 -3.228 1.00 98.50 99 ILE A N 1
ATOM 778 C CA . ILE A 1 99 ? -0.725 -5.982 -2.130 1.00 98.50 99 ILE A CA 1
ATOM 779 C C . ILE A 1 99 ? -1.110 -7.074 -1.139 1.00 98.50 99 ILE A C 1
ATOM 781 O O . ILE A 1 99 ? -2.145 -6.965 -0.479 1.00 98.50 99 ILE A O 1
ATOM 785 N N . ASP A 1 100 ? -0.320 -8.141 -1.090 1.00 97.75 100 ASP A N 1
ATOM 786 C CA . ASP A 1 100 ? -0.615 -9.324 -0.285 1.00 97.75 100 ASP A CA 1
ATOM 787 C C . ASP A 1 100 ? 0.136 -9.298 1.050 1.00 97.75 100 ASP A C 1
ATOM 789 O O . ASP A 1 100 ? 1.351 -9.485 1.121 1.00 97.75 100 ASP A O 1
ATOM 793 N N . PHE A 1 101 ? -0.608 -9.091 2.133 1.00 97.25 101 PHE A N 1
ATOM 794 C CA . PHE A 1 101 ? -0.063 -9.043 3.483 1.00 97.25 101 PHE A CA 1
ATOM 795 C C . PHE A 1 101 ? -0.000 -10.414 4.173 1.00 97.25 101 PHE A C 1
ATOM 797 O O . PHE A 1 101 ? 0.464 -10.484 5.316 1.00 97.25 101 PHE A O 1
ATOM 804 N N . SER A 1 102 ? -0.451 -11.493 3.524 1.00 93.81 102 SER A N 1
ATOM 805 C CA . SER A 1 102 ? -0.632 -12.816 4.144 1.00 93.81 102 SER A CA 1
ATOM 806 C C . SER A 1 102 ? 0.663 -13.398 4.709 1.00 93.81 102 SER A C 1
ATOM 808 O O . SER A 1 102 ? 0.646 -14.006 5.773 1.00 93.81 102 SER A O 1
ATOM 810 N N . ASN A 1 103 ? 1.796 -13.150 4.046 1.00 91.88 103 ASN A N 1
ATOM 811 C CA . ASN A 1 103 ? 3.100 -13.684 4.457 1.00 91.88 103 ASN A CA 1
ATOM 812 C C . ASN A 1 103 ? 3.887 -12.757 5.400 1.00 91.88 103 ASN A C 1
ATOM 814 O O . ASN A 1 103 ? 4.908 -13.163 5.950 1.00 91.88 103 ASN A O 1
ATOM 818 N N . VAL A 1 104 ? 3.440 -11.510 5.591 1.00 91.44 104 VAL A N 1
ATOM 819 C CA . VAL A 1 104 ? 4.138 -10.509 6.427 1.00 91.44 104 VAL A CA 1
ATOM 820 C C . VAL A 1 104 ? 3.376 -10.150 7.703 1.00 91.44 104 VAL A C 1
ATOM 822 O O . VAL A 1 104 ? 3.948 -9.589 8.646 1.00 91.44 104 VAL A O 1
ATOM 825 N N . THR A 1 105 ? 2.087 -10.479 7.757 1.00 89.44 105 THR A N 1
ATOM 826 C CA . THR A 1 105 ? 1.230 -10.223 8.913 1.00 89.44 105 THR A CA 1
ATOM 827 C C . THR A 1 105 ? 1.164 -11.455 9.797 1.00 89.44 105 THR A C 1
ATOM 829 O O . THR A 1 105 ? 0.863 -12.549 9.330 1.00 89.44 105 THR A O 1
ATOM 832 N N . LYS A 1 106 ? 1.431 -11.295 11.096 1.00 85.75 106 LYS A N 1
ATOM 833 C CA . LYS A 1 106 ? 1.288 -12.404 12.046 1.00 85.75 106 LYS A CA 1
ATOM 834 C C . LYS A 1 106 ? -0.195 -12.729 12.213 1.00 85.75 106 LYS A C 1
ATOM 836 O O . LYS A 1 106 ? -0.971 -11.828 12.523 1.00 85.75 106 LYS A O 1
ATOM 841 N N . ALA A 1 107 ? -0.572 -14.002 12.084 1.00 80.12 107 ALA A N 1
ATOM 842 C CA . ALA A 1 107 ? -1.962 -14.443 12.239 1.00 80.12 107 ALA A CA 1
ATOM 843 C C . ALA A 1 107 ? -2.583 -13.957 13.563 1.00 80.12 107 ALA A C 1
ATOM 845 O O . ALA A 1 107 ? -3.699 -13.445 13.568 1.00 80.12 107 ALA A O 1
ATOM 846 N N . SER A 1 108 ? -1.813 -13.984 14.659 1.00 79.38 108 SER A N 1
ATOM 847 C CA . SER A 1 108 ? -2.218 -13.476 15.979 1.00 79.38 108 SER A CA 1
ATOM 848 C C . SER A 1 108 ? -2.728 -12.030 15.981 1.00 79.38 108 SER A C 1
ATOM 850 O O . SER A 1 108 ? -3.509 -11.672 16.853 1.00 79.38 108 SER A O 1
ATOM 852 N N . ASN A 1 109 ? -2.298 -11.196 15.029 1.00 78.88 109 ASN A N 1
ATOM 853 C CA . ASN A 1 109 ? -2.690 -9.788 14.958 1.00 78.88 109 ASN A CA 1
ATOM 854 C C . ASN A 1 109 ? -4.058 -9.576 14.295 1.00 78.88 109 ASN A C 1
ATOM 856 O O . ASN A 1 109 ? -4.600 -8.477 14.378 1.00 78.88 109 ASN A O 1
ATOM 860 N N . ILE A 1 110 ? -4.584 -10.585 13.595 1.00 82.56 110 ILE A N 1
ATOM 861 C CA . ILE A 1 110 ? -5.770 -10.467 12.734 1.00 82.56 110 ILE A CA 1
ATOM 862 C C . ILE A 1 110 ? -6.838 -11.534 13.009 1.00 82.56 110 ILE A C 1
ATOM 864 O O . ILE A 1 110 ? -7.945 -11.422 12.485 1.00 82.56 110 ILE A O 1
ATOM 868 N N . THR A 1 111 ? -6.557 -12.551 13.832 1.00 80.25 111 THR A N 1
ATOM 869 C CA . THR A 1 111 ? -7.528 -13.600 14.178 1.00 80.25 111 THR A CA 1
ATOM 870 C C . THR A 1 111 ? -8.816 -13.003 14.751 1.00 80.25 111 THR A C 1
ATOM 872 O O . THR A 1 111 ? -8.794 -12.314 15.768 1.00 80.25 111 THR A O 1
ATOM 875 N N . GLY A 1 112 ? -9.952 -13.286 14.104 1.00 79.62 112 GLY A N 1
ATOM 876 C CA . GLY A 1 112 ? -11.272 -12.800 14.528 1.00 79.62 112 GLY A CA 1
ATOM 877 C C . GLY A 1 112 ? -11.534 -11.316 14.241 1.00 79.62 112 GLY A C 1
ATOM 878 O O . GLY A 1 112 ? -12.548 -10.780 14.687 1.00 79.62 112 GLY A O 1
ATOM 879 N N . LEU A 1 113 ? -10.643 -10.648 13.504 1.00 86.50 113 LEU A N 1
ATOM 880 C CA . LEU A 1 113 ? -10.771 -9.248 13.114 1.00 86.50 113 LEU A CA 1
ATOM 881 C C . LEU A 1 113 ? -11.058 -9.138 11.614 1.00 86.50 113 LEU A C 1
ATOM 883 O O . LEU A 1 113 ? -10.734 -10.030 10.836 1.00 86.50 113 LEU A O 1
ATOM 887 N N . LEU A 1 114 ? -11.661 -8.018 11.211 1.00 89.12 114 LEU A N 1
ATOM 888 C CA . LEU A 1 114 ? -11.886 -7.673 9.808 1.00 89.12 114 LEU A CA 1
ATOM 889 C C . LEU A 1 114 ? -11.024 -6.450 9.462 1.00 89.12 114 LEU A C 1
ATOM 891 O O . LEU A 1 114 ? -11.445 -5.321 9.743 1.00 89.12 114 LEU A O 1
ATOM 895 N N . PRO A 1 115 ? -9.802 -6.644 8.934 1.00 94.81 115 PRO A N 1
ATOM 896 C CA . PRO A 1 115 ? -8.915 -5.532 8.646 1.00 94.81 115 PRO A CA 1
ATOM 897 C C . PRO A 1 115 ? -9.392 -4.718 7.440 1.00 94.81 115 PRO A C 1
ATOM 899 O O . PRO A 1 115 ? -10.011 -5.227 6.507 1.00 94.81 115 PRO A O 1
ATOM 902 N N . LEU A 1 116 ? -9.057 -3.436 7.454 1.00 97.19 116 LEU A N 1
ATOM 903 C CA . LEU A 1 116 ? -9.186 -2.511 6.341 1.00 97.19 116 LEU A CA 1
ATOM 904 C C . LEU A 1 116 ? -7.804 -2.223 5.763 1.00 97.19 116 LEU A C 1
ATOM 906 O O . LEU A 1 116 ? -6.803 -2.188 6.478 1.00 97.19 116 LEU A O 1
ATOM 910 N N . CYS A 1 117 ? -7.773 -1.968 4.466 1.00 97.75 117 CYS A N 1
ATOM 911 C CA . CYS A 1 117 ? -6.610 -1.478 3.754 1.00 97.75 117 CYS A CA 1
ATOM 912 C C . CYS A 1 117 ? -6.426 0.008 4.029 1.00 97.75 117 CYS A C 1
ATOM 914 O O . CYS A 1 117 ? -7.309 0.805 3.713 1.00 97.75 117 CYS A O 1
ATOM 916 N N . ALA A 1 118 ? -5.275 0.366 4.578 1.00 97.31 118 ALA A N 1
ATOM 917 C CA . ALA A 1 118 ? -4.820 1.734 4.730 1.00 97.31 118 ALA A CA 1
ATOM 918 C C . ALA A 1 118 ? -3.840 2.079 3.606 1.00 97.31 118 ALA A C 1
ATOM 920 O O . ALA A 1 118 ? -2.882 1.345 3.365 1.00 97.31 118 ALA A O 1
ATOM 921 N N . SER A 1 119 ? -4.085 3.199 2.933 1.00 96.44 119 SER A N 1
ATOM 922 C CA . SER A 1 119 ? -3.172 3.824 1.977 1.00 96.44 119 SER A CA 1
ATOM 923 C C . SER A 1 119 ? -2.735 5.170 2.537 1.00 96.44 119 SER A C 1
ATOM 925 O O . SER A 1 119 ? -3.583 6.009 2.846 1.00 96.44 119 SER A O 1
ATOM 927 N N . PHE A 1 120 ? -1.426 5.358 2.648 1.00 93.88 120 PHE A N 1
ATOM 928 C CA . PHE A 1 120 ? -0.784 6.545 3.198 1.00 93.88 120 PHE A CA 1
ATOM 929 C C . PHE A 1 120 ? -0.232 7.379 2.038 1.00 93.88 120 PHE A C 1
ATOM 931 O O . PHE A 1 120 ? 0.731 6.985 1.378 1.00 93.88 120 PHE A O 1
ATOM 938 N N . GLU A 1 121 ? -0.902 8.487 1.729 1.00 83.50 121 GLU A N 1
ATOM 939 C CA . GLU A 1 121 ? -0.529 9.394 0.641 1.00 83.50 121 GLU A CA 1
ATOM 940 C C . GLU A 1 121 ? 0.451 10.468 1.157 1.00 83.50 121 GLU A C 1
ATOM 942 O O . GLU A 1 121 ? 0.337 10.935 2.290 1.00 83.50 121 GLU A O 1
ATOM 947 N N . GLY A 1 122 ? 1.402 10.902 0.320 1.00 73.00 122 GLY A N 1
ATOM 948 C CA . GLY A 1 122 ? 2.490 11.815 0.718 1.00 73.00 122 GLY A CA 1
ATOM 949 C C . GLY A 1 122 ? 2.065 13.219 1.178 1.00 73.00 122 GLY A C 1
ATOM 950 O O . GLY A 1 122 ? 2.880 13.958 1.714 1.00 73.00 122 GLY A O 1
ATOM 951 N N . ASN A 1 123 ? 0.794 13.589 1.014 1.00 74.50 123 ASN A N 1
ATOM 952 C CA . ASN A 1 123 ? 0.202 14.826 1.533 1.00 74.50 123 ASN A CA 1
ATOM 953 C C . ASN A 1 123 ? -0.429 14.656 2.933 1.00 74.50 123 ASN A C 1
ATOM 955 O O . ASN A 1 123 ? -1.243 15.483 3.337 1.00 74.50 123 ASN A O 1
ATOM 959 N N . GLY A 1 124 ? -0.116 13.567 3.646 1.00 76.44 124 GLY A N 1
ATOM 960 C CA . GLY A 1 124 ? -0.691 13.253 4.960 1.00 76.44 124 GLY A CA 1
ATOM 961 C C . GLY A 1 124 ? -2.110 12.679 4.896 1.00 76.44 124 GLY A C 1
ATOM 962 O O . GLY A 1 124 ? -2.743 12.455 5.928 1.00 76.44 124 GLY A O 1
ATOM 963 N N . LYS A 1 125 ? -2.640 12.415 3.695 1.00 87.56 125 LYS A N 1
ATOM 964 C CA . LYS A 1 125 ? -3.977 11.843 3.534 1.00 87.56 125 LYS A CA 1
ATOM 965 C C . LYS A 1 125 ? -3.950 10.331 3.747 1.00 87.56 125 LYS A C 1
ATOM 967 O O . LYS A 1 125 ? -3.217 9.595 3.089 1.00 87.56 125 LYS A O 1
ATOM 972 N N . LEU A 1 126 ? -4.817 9.870 4.644 1.00 93.31 126 LEU A N 1
ATOM 973 C CA . LEU A 1 126 ? -5.103 8.459 4.870 1.00 93.31 126 LEU A CA 1
ATOM 974 C C . LEU A 1 126 ? -6.378 8.066 4.122 1.00 93.31 126 LEU A C 1
ATOM 976 O O . LEU A 1 126 ? -7.439 8.651 4.335 1.00 93.31 126 LEU A O 1
ATOM 980 N N . THR A 1 127 ? -6.296 7.022 3.303 1.00 95.44 127 THR A N 1
ATOM 981 C CA . THR A 1 127 ? -7.469 6.417 2.666 1.00 95.44 127 THR A CA 1
ATOM 982 C C . THR A 1 127 ? -7.681 5.007 3.212 1.00 95.44 127 THR A C 1
ATOM 984 O O . THR A 1 127 ? -6.777 4.174 3.144 1.00 95.44 127 THR A O 1
ATOM 987 N N . LEU A 1 128 ? -8.887 4.726 3.718 1.00 96.38 128 LEU A N 1
ATOM 988 C CA . LEU A 1 128 ? -9.290 3.404 4.202 1.00 96.38 128 LEU A CA 1
ATOM 989 C C . LEU A 1 128 ? -10.254 2.736 3.219 1.00 96.38 128 LEU A C 1
ATOM 991 O O . LEU A 1 128 ? -11.241 3.341 2.800 1.00 96.38 128 LEU A O 1
ATOM 995 N N . LYS A 1 129 ? -9.988 1.479 2.862 1.00 96.75 129 LYS A N 1
ATOM 996 C CA . LYS A 1 129 ? -10.839 0.674 1.972 1.00 96.75 129 LYS A CA 1
ATOM 997 C C . LYS A 1 129 ? -10.986 -0.751 2.491 1.00 96.75 129 LYS A C 1
ATOM 999 O O . LYS A 1 129 ? -10.143 -1.241 3.235 1.00 96.75 129 LYS A O 1
ATOM 1004 N N . ASN A 1 130 ? -12.050 -1.428 2.072 1.00 96.94 130 ASN A N 1
ATOM 1005 C CA . ASN A 1 130 ? -12.186 -2.860 2.323 1.00 96.94 130 ASN A CA 1
ATOM 1006 C C . ASN A 1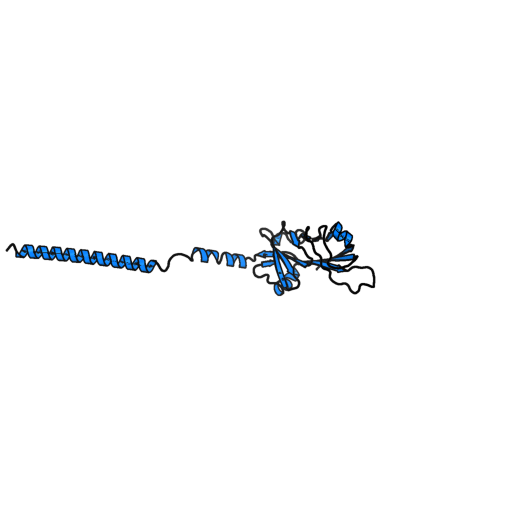 130 ? -11.109 -3.639 1.558 1.00 96.94 130 ASN A C 1
ATOM 1008 O O . ASN A 1 130 ? -10.664 -3.224 0.485 1.00 96.94 130 ASN A O 1
ATOM 1012 N N . GLN A 1 131 ? -10.720 -4.779 2.116 1.00 96.25 131 GLN A N 1
ATOM 1013 C CA . GLN A 1 131 ? -9.875 -5.748 1.431 1.00 96.25 131 GLN A CA 1
ATOM 1014 C C . GLN A 1 131 ? -10.619 -6.368 0.239 1.00 96.25 131 GLN A C 1
ATOM 1016 O O . GLN A 1 131 ? -11.846 -6.471 0.255 1.00 96.25 131 GLN A O 1
ATOM 1021 N N . VAL A 1 132 ? -9.879 -6.807 -0.783 1.00 96.56 132 VAL A N 1
ATOM 1022 C CA . VAL A 1 132 ? -10.457 -7.556 -1.921 1.00 96.56 132 VAL A CA 1
ATOM 1023 C C . VAL A 1 132 ? -10.495 -9.062 -1.668 1.00 96.56 132 VAL A C 1
ATOM 1025 O O . VAL A 1 132 ? -11.313 -9.772 -2.242 1.00 96.56 132 VAL A O 1
ATOM 1028 N N . SER A 1 133 ? -9.619 -9.544 -0.791 1.00 95.12 133 SER A N 1
ATOM 1029 C CA . SER A 1 133 ? -9.614 -10.887 -0.215 1.00 95.12 133 SER A CA 1
ATOM 1030 C C . SER A 1 133 ? -8.873 -10.836 1.121 1.00 95.12 133 SER A C 1
ATOM 1032 O O . SER A 1 133 ? -8.267 -9.815 1.441 1.00 95.12 133 SER A O 1
ATOM 1034 N N . SER A 1 134 ? -8.906 -11.912 1.910 1.00 93.25 134 SER A N 1
ATOM 1035 C CA . SER A 1 134 ? -8.238 -11.953 3.220 1.00 93.25 134 SER A CA 1
ATOM 1036 C C . SER A 1 134 ? -6.795 -11.445 3.132 1.00 93.25 134 SER A C 1
ATOM 1038 O O . SER A 1 134 ? -5.984 -12.037 2.430 1.00 93.25 134 SER A O 1
ATOM 1040 N N . ASN A 1 135 ? -6.487 -10.351 3.837 1.00 95.50 135 ASN A N 1
ATOM 1041 C CA . ASN A 1 135 ? -5.165 -9.704 3.867 1.00 95.50 135 ASN A CA 1
ATOM 1042 C C . ASN A 1 135 ? -4.644 -9.169 2.524 1.00 95.50 135 ASN A C 1
ATOM 1044 O O . ASN A 1 135 ? -3.461 -8.856 2.420 1.00 95.50 135 ASN A O 1
ATOM 1048 N N . VAL A 1 136 ? -5.502 -9.000 1.516 1.00 97.56 136 VAL A N 1
ATOM 1049 C CA . VAL A 1 136 ? -5.102 -8.455 0.214 1.00 97.56 136 VAL A CA 1
ATOM 1050 C C . VAL A 1 136 ? -5.768 -7.112 -0.034 1.00 97.56 136 VAL A C 1
ATOM 1052 O O . VAL A 1 136 ? -6.995 -6.972 -0.011 1.00 97.56 136 VAL A O 1
ATOM 1055 N N . CYS A 1 137 ? -4.928 -6.127 -0.326 1.00 98.25 137 CYS A N 1
ATOM 1056 C CA . CYS A 1 137 ? -5.324 -4.775 -0.685 1.00 98.25 137 CYS A CA 1
ATOM 1057 C C . CYS A 1 137 ? -5.115 -4.510 -2.170 1.00 98.25 137 CYS A C 1
ATOM 1059 O O . CYS A 1 137 ? -4.383 -5.232 -2.847 1.00 98.25 137 CYS A O 1
ATOM 1061 N N . VAL A 1 138 ? -5.755 -3.453 -2.670 1.00 97.75 138 VAL A N 1
ATOM 1062 C CA . VAL A 1 138 ? -5.559 -2.974 -4.039 1.00 97.75 138 VAL A CA 1
ATOM 1063 C C . VAL A 1 138 ? -5.266 -1.485 -4.077 1.00 97.75 138 VAL A C 1
ATOM 1065 O O . VAL A 1 138 ? -5.854 -0.707 -3.322 1.00 97.75 138 VAL A O 1
ATOM 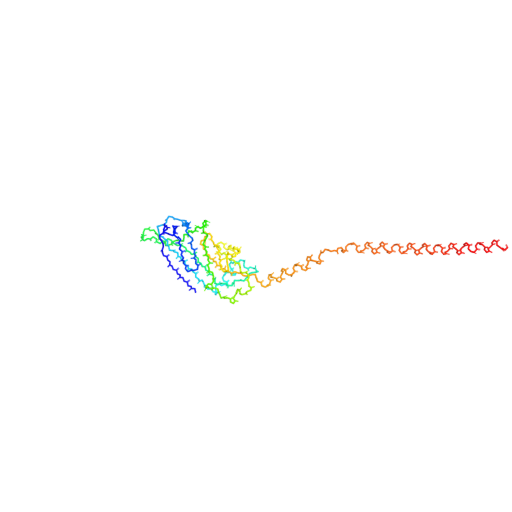1068 N N . ALA A 1 139 ? -4.391 -1.093 -4.996 1.00 96.50 139 ALA A N 1
ATOM 1069 C CA . ALA A 1 139 ? -4.051 0.295 -5.260 1.00 96.50 139 ALA A CA 1
ATOM 1070 C C . ALA A 1 139 ? -3.908 0.546 -6.764 1.00 96.50 139 ALA A C 1
ATOM 1072 O O . ALA A 1 139 ? -3.446 -0.309 -7.515 1.00 96.50 139 ALA A O 1
ATOM 1073 N N . SER A 1 140 ? -4.282 1.743 -7.208 1.00 95.69 140 SER A N 1
ATOM 1074 C CA . SER A 1 140 ? -4.072 2.169 -8.599 1.00 95.69 140 SER A CA 1
ATOM 1075 C C . SER A 1 140 ? -2.736 2.884 -8.800 1.00 95.69 140 SER A C 1
ATOM 1077 O O . SER A 1 140 ? -2.369 3.156 -9.935 1.00 95.69 140 SER A O 1
ATOM 1079 N N . ARG A 1 141 ? -2.026 3.234 -7.723 1.00 94.88 141 ARG A N 1
ATOM 1080 C CA . ARG A 1 141 ? -0.772 4.000 -7.753 1.00 94.88 141 ARG A CA 1
ATOM 1081 C C . ARG A 1 141 ? 0.260 3.386 -6.811 1.00 94.88 141 ARG A C 1
ATOM 1083 O O . ARG A 1 141 ? -0.101 2.587 -5.947 1.00 94.88 141 ARG A O 1
ATOM 1090 N N . HIS A 1 142 ? 1.525 3.763 -6.990 1.00 94.06 142 HIS A N 1
ATOM 1091 C CA . HIS A 1 142 ? 2.582 3.494 -6.012 1.00 94.06 142 HIS A CA 1
ATOM 1092 C C . HIS A 1 142 ? 2.261 4.195 -4.673 1.00 94.06 142 HIS A C 1
ATOM 1094 O O . HIS A 1 142 ? 1.404 5.080 -4.627 1.00 94.06 142 HIS A O 1
ATOM 1100 N N .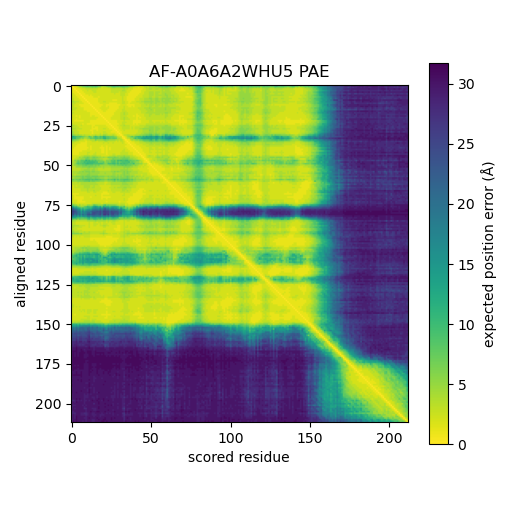 GLY A 1 143 ? 2.935 3.817 -3.587 1.00 94.69 143 GLY A N 1
ATOM 1101 C CA . GLY A 1 143 ? 2.713 4.434 -2.278 1.00 94.69 143 GLY A CA 1
ATOM 1102 C C . GLY A 1 143 ? 3.027 3.514 -1.108 1.00 94.69 143 GLY A C 1
ATOM 1103 O O . GLY A 1 143 ? 3.665 2.472 -1.267 1.00 94.69 143 GLY A O 1
ATOM 1104 N N . GLN A 1 144 ? 2.569 3.910 0.078 1.00 95.62 144 GLN A N 1
ATOM 1105 C CA . GLN A 1 144 ? 2.743 3.160 1.317 1.00 95.62 144 GLN A CA 1
ATOM 1106 C C . GLN A 1 144 ? 1.401 2.620 1.806 1.00 95.62 144 GLN A C 1
ATOM 1108 O O . GLN A 1 144 ? 0.387 3.319 1.793 1.00 95.62 144 GLN A O 1
ATOM 1113 N N . PHE A 1 145 ? 1.399 1.369 2.256 1.00 96.88 145 PHE A N 1
ATOM 1114 C CA . PHE A 1 145 ? 0.188 0.615 2.544 1.00 96.88 145 PHE A CA 1
ATOM 1115 C C . PHE A 1 145 ? 0.321 -0.204 3.825 1.00 96.88 145 PHE A C 1
ATOM 1117 O O . PHE A 1 145 ? 1.398 -0.700 4.160 1.00 96.88 145 PHE A O 1
ATOM 1124 N N . GLY A 1 146 ? -0.799 -0.405 4.511 1.00 96.62 146 GLY A N 1
ATOM 1125 C CA . GLY A 1 146 ? -0.884 -1.257 5.694 1.00 96.62 146 GLY A CA 1
ATOM 1126 C C . GLY A 1 146 ? -2.289 -1.807 5.915 1.00 96.62 146 GLY A C 1
ATOM 1127 O O . GLY A 1 146 ? -3.234 -1.447 5.215 1.00 96.62 146 GLY A O 1
ATOM 1128 N N . LEU A 1 147 ? -2.428 -2.666 6.919 1.00 97.00 147 LEU A N 1
ATOM 1129 C CA . LEU A 1 147 ? -3.706 -3.149 7.423 1.00 97.00 147 LEU A CA 1
ATOM 1130 C C . LEU A 1 147 ? -4.004 -2.518 8.775 1.00 97.00 147 LEU A C 1
ATOM 1132 O O . LEU A 1 147 ? -3.160 -2.515 9.675 1.00 97.00 147 LEU A O 1
ATOM 1136 N N . VAL A 1 148 ? -5.233 -2.040 8.929 1.00 95.56 148 VAL A N 1
ATOM 1137 C CA . VAL A 1 148 ? -5.738 -1.485 10.184 1.00 95.56 148 VAL A CA 1
ATOM 1138 C C . VAL A 1 148 ? -7.020 -2.185 10.608 1.00 95.56 148 VAL A C 1
ATOM 1140 O O . VAL A 1 148 ? -7.798 -2.642 9.779 1.00 95.56 148 VAL A O 1
ATOM 1143 N N . VAL A 1 149 ? -7.281 -2.235 11.905 1.00 94.69 149 VAL A N 1
ATOM 1144 C CA . VAL A 1 149 ? -8.546 -2.711 12.477 1.00 94.69 149 VAL A CA 1
ATOM 1145 C C . VAL A 1 149 ? -9.169 -1.598 13.301 1.00 94.69 149 VAL A C 1
ATOM 1147 O O . VAL A 1 149 ? -8.467 -0.712 13.783 1.00 94.69 149 VAL A O 1
ATOM 1150 N N . LYS A 1 150 ? -10.490 -1.618 13.482 1.00 92.38 150 LYS A N 1
ATOM 1151 C CA . LYS A 1 150 ? -11.144 -0.665 14.387 1.00 92.38 150 LYS A CA 1
ATOM 1152 C C . LYS A 1 150 ? -10.660 -0.897 15.813 1.00 92.38 150 LYS A C 1
ATOM 1154 O O . LYS A 1 150 ? -10.695 -2.025 16.301 1.00 92.38 150 LYS A O 1
ATOM 1159 N N . SER A 1 151 ? -10.239 0.169 16.485 1.00 85.94 151 SER A N 1
ATOM 1160 C CA . SER A 1 151 ? -9.775 0.083 17.864 1.00 85.94 151 SER A CA 1
ATOM 1161 C C . SER A 1 151 ? -10.943 -0.278 18.796 1.00 85.94 151 SER A C 1
ATOM 1163 O O . SER A 1 151 ? -12.072 0.176 18.569 1.00 85.94 151 SER A O 1
ATOM 1165 N N . PRO A 1 152 ? -10.716 -1.040 19.881 1.00 74.94 152 PRO A N 1
ATOM 1166 C CA . PRO A 1 152 ? -11.771 -1.407 20.831 1.00 74.94 152 PRO A CA 1
ATOM 1167 C C . PRO A 1 152 ? -12.512 -0.197 21.419 1.00 74.94 152 PRO A C 1
ATOM 1169 O O . PRO A 1 152 ? -13.718 -0.250 21.653 1.00 74.94 152 PRO A O 1
ATOM 1172 N N . GLN A 1 153 ? -11.810 0.926 21.601 1.00 65.81 153 GLN A N 1
ATOM 1173 C CA . GLN A 1 153 ? -12.391 2.173 22.102 1.00 65.81 153 GLN A CA 1
ATOM 1174 C C . GLN A 1 153 ? -13.427 2.756 21.128 1.00 65.81 153 GLN A C 1
ATOM 1176 O O . GLN A 1 153 ? -14.498 3.184 21.557 1.00 65.81 153 GLN A O 1
ATOM 1181 N N . SER A 1 154 ? -13.177 2.691 19.815 1.00 61.00 154 SER A N 1
ATOM 1182 C CA . SER A 1 154 ? -14.156 3.114 18.800 1.00 61.00 154 SER A CA 1
ATOM 1183 C C . SER A 1 154 ? -15.411 2.226 18.796 1.00 61.00 154 SER A C 1
ATOM 1185 O O . SER A 1 154 ? -16.533 2.713 18.631 1.00 61.00 154 SER A O 1
ATOM 1187 N N . LEU A 1 155 ? -15.245 0.924 19.061 1.00 59.75 155 LEU A N 1
ATOM 1188 C CA . LEU A 1 155 ? -16.355 -0.022 19.196 1.00 59.75 155 LEU A CA 1
ATOM 1189 C C . LEU A 1 155 ? -17.189 0.272 20.452 1.00 59.75 155 LEU A C 1
ATOM 1191 O O . LEU A 1 155 ? -18.421 0.202 20.407 1.00 59.75 155 LEU A O 1
ATOM 1195 N N . ALA A 1 156 ? -16.538 0.661 21.552 1.00 58.41 156 ALA A N 1
ATOM 1196 C CA . ALA A 1 156 ? -17.204 1.063 22.787 1.00 58.41 156 ALA A CA 1
ATOM 1197 C C . ALA A 1 156 ? -18.013 2.361 22.616 1.00 58.41 156 ALA A C 1
ATOM 1199 O O . ALA A 1 156 ? -19.157 2.417 23.068 1.00 58.41 156 ALA A O 1
ATOM 1200 N N . VAL A 1 157 ? -17.474 3.366 21.909 1.00 57.22 157 VAL A N 1
ATOM 1201 C CA . VAL A 1 157 ? -18.161 4.641 21.604 1.00 57.22 157 VAL A CA 1
ATOM 1202 C C . VAL A 1 157 ? -19.365 4.449 20.679 1.00 57.22 157 VAL A C 1
ATOM 1204 O O . VAL A 1 157 ? -20.361 5.160 20.820 1.00 57.22 157 VAL A O 1
ATOM 1207 N N . ARG A 1 158 ? -19.342 3.466 19.771 1.00 52.78 158 ARG A N 1
ATOM 1208 C CA . ARG A 1 158 ? -20.527 3.135 18.964 1.00 52.78 158 ARG A CA 1
ATOM 1209 C C . ARG A 1 158 ? -21.604 2.442 19.797 1.00 52.78 158 ARG A C 1
ATOM 1211 O O . ARG A 1 158 ? -22.766 2.834 19.700 1.00 52.78 158 ARG A O 1
ATOM 1218 N N . LYS A 1 159 ? -21.219 1.485 20.657 1.00 49.09 159 LYS A N 1
ATOM 1219 C CA . LYS A 1 159 ? -22.1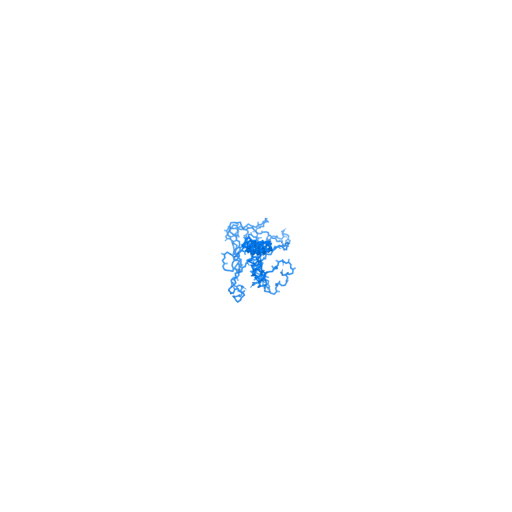48 0.828 21.594 1.00 49.09 159 LYS A CA 1
ATOM 1220 C C . LYS A 1 159 ? -22.795 1.865 22.516 1.00 49.09 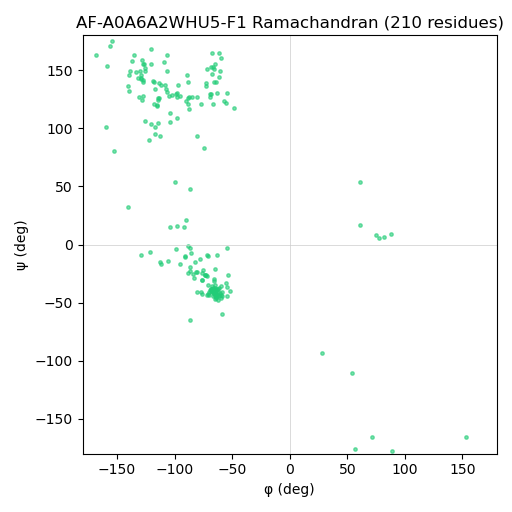159 LYS A C 1
ATOM 1222 O O . LYS A 1 159 ? -23.992 2.065 22.378 1.00 49.09 159 LYS A O 1
ATOM 1227 N N . LYS A 1 160 ? -22.009 2.613 23.315 1.00 41.59 160 LYS A N 1
ATOM 1228 C CA . LYS A 1 160 ? -22.093 4.091 23.337 1.00 41.59 160 LYS A CA 1
ATOM 1229 C C . LYS A 1 160 ? -23.407 4.816 22.995 1.00 41.59 160 LYS A C 1
ATOM 1231 O O . LYS A 1 160 ? -24.254 5.160 23.814 1.00 41.59 160 LYS A O 1
ATOM 1236 N N . MET A 1 161 ? -23.461 5.145 21.709 1.00 46.91 161 MET A N 1
ATOM 1237 C CA . MET A 1 161 ? -24.480 5.944 21.051 1.00 46.91 161 MET A CA 1
ATOM 1238 C C . MET A 1 161 ? -25.776 5.153 20.829 1.00 46.91 161 MET A C 1
ATOM 1240 O O . MET A 1 161 ? -26.856 5.733 20.866 1.00 46.91 161 MET A O 1
ATOM 1244 N N . GLN A 1 162 ? -25.694 3.829 20.638 1.00 49.88 162 GLN A N 1
ATOM 1245 C CA . GLN A 1 162 ? -26.868 2.996 20.354 1.00 49.88 162 GLN A CA 1
ATOM 1246 C C . GLN A 1 162 ? -27.839 2.905 21.542 1.00 49.88 162 GLN A C 1
ATOM 1248 O O . GLN A 1 162 ? -29.045 2.940 21.323 1.00 49.88 162 GLN A O 1
ATOM 1253 N N . TRP A 1 163 ? -27.360 2.886 22.793 1.00 44.69 163 TRP A N 1
ATOM 1254 C CA . TRP A 1 163 ? -28.262 2.957 23.957 1.00 44.69 163 TRP A CA 1
ATOM 1255 C C . TRP A 1 163 ? -28.856 4.350 24.171 1.00 44.69 163 TRP A C 1
ATOM 1257 O O . TRP A 1 163 ? -29.967 4.465 24.681 1.00 44.69 163 TRP A O 1
ATOM 1267 N N . LYS A 1 164 ? -28.174 5.410 23.722 1.00 40.50 164 LYS A N 1
ATOM 1268 C CA . LYS A 1 164 ? -28.728 6.769 23.766 1.00 40.50 164 LYS A CA 1
ATOM 1269 C C . LYS A 1 164 ? -29.816 7.017 22.718 1.00 40.50 164 LYS A C 1
ATOM 1271 O O . LYS A 1 164 ? -30.686 7.841 22.968 1.00 40.50 164 LYS A O 1
ATOM 1276 N N . LEU A 1 165 ? -29.810 6.298 21.591 1.00 44.44 165 LEU A N 1
ATOM 1277 C CA . LEU A 1 165 ? -30.857 6.428 20.568 1.00 44.44 165 LEU A CA 1
ATOM 1278 C C . LEU A 1 165 ? -32.113 5.594 20.879 1.00 44.44 165 LEU A C 1
ATOM 1280 O O . LEU A 1 165 ? -33.208 5.994 20.506 1.00 44.44 165 LEU A O 1
ATOM 1284 N N . VAL A 1 166 ? -31.975 4.468 21.592 1.00 43.06 166 VAL A N 1
ATOM 1285 C CA . VAL A 1 166 ? -33.116 3.605 21.973 1.00 43.06 166 VAL A CA 1
ATOM 1286 C C . VAL A 1 166 ? -33.874 4.139 23.198 1.00 43.06 166 VAL A C 1
ATOM 1288 O O . VAL A 1 166 ? -35.060 3.875 23.344 1.00 43.06 166 VAL A O 1
ATOM 1291 N N . VAL A 1 167 ? -33.233 4.947 24.049 1.00 46.06 167 VAL A N 1
ATOM 1292 C CA . VAL A 1 167 ? -33.868 5.558 25.239 1.00 46.06 167 VAL A CA 1
ATOM 1293 C C . VAL A 1 167 ? -34.304 7.016 24.986 1.00 46.06 167 VAL A C 1
ATOM 1295 O O . VAL A 1 167 ? -34.921 7.654 25.832 1.00 46.06 167 VAL A O 1
ATOM 1298 N N . GLY A 1 168 ? -34.006 7.563 23.804 1.00 46.59 168 GLY A N 1
ATOM 1299 C CA . GLY A 1 168 ? -34.100 8.996 23.513 1.00 46.59 168 GLY A CA 1
ATOM 1300 C C . GLY A 1 168 ? -35.361 9.481 22.795 1.00 46.59 168 GLY A C 1
ATOM 1301 O O . GLY A 1 168 ? -35.320 10.578 22.248 1.00 46.59 168 GLY A O 1
ATOM 1302 N N . CYS A 1 169 ? -36.452 8.709 22.744 1.00 50.69 169 CYS A N 1
ATOM 1303 C CA . CYS A 1 169 ? -37.720 9.163 22.152 1.00 50.69 169 CYS A CA 1
ATOM 1304 C C . CYS A 1 169 ? -38.942 8.464 22.768 1.00 50.69 169 CYS A C 1
ATOM 1306 O O . CYS A 1 169 ? -39.523 7.570 22.164 1.00 50.69 169 CYS A O 1
ATOM 1308 N N . SER A 1 170 ? -39.382 8.920 23.943 1.00 46.94 170 SER A N 1
ATOM 1309 C CA . SER A 1 170 ? -40.816 8.929 24.272 1.00 46.94 170 SER A CA 1
ATOM 1310 C C . SER A 1 170 ? -41.133 9.916 25.406 1.00 46.94 170 SER A C 1
ATOM 1312 O O . SER A 1 170 ? -40.944 9.628 26.583 1.00 46.94 170 SER A O 1
ATOM 1314 N N . CYS A 1 171 ? -41.661 11.076 25.007 1.00 49.88 171 CYS A N 1
ATOM 1315 C CA . CYS A 1 171 ? -42.772 11.778 25.662 1.00 49.88 171 CYS A CA 1
ATOM 1316 C C . CYS A 1 171 ? -42.637 12.248 27.127 1.00 49.88 171 CYS A C 1
ATOM 1318 O O . CYS A 1 171 ? -43.565 12.064 27.910 1.00 49.88 171 CYS A O 1
ATOM 1320 N N . SER A 1 172 ? -41.598 13.005 27.488 1.00 52.31 172 SER A N 1
ATOM 1321 C CA . SER A 1 172 ? -41.590 13.710 28.790 1.00 52.31 172 SER A CA 1
ATOM 1322 C C . SER A 1 172 ? -42.554 14.908 28.867 1.00 52.31 172 SER A C 1
ATOM 1324 O O . SER A 1 172 ? -42.767 15.447 29.947 1.00 52.31 172 SER A O 1
ATOM 1326 N N . VAL A 1 173 ? -43.162 15.331 27.751 1.00 51.06 173 VAL A N 1
ATOM 1327 C CA . VAL A 1 173 ? -44.089 16.486 27.719 1.00 51.06 173 VAL A CA 1
ATOM 1328 C C . VAL A 1 173 ? -45.568 16.066 27.837 1.00 51.06 173 VAL A C 1
ATOM 1330 O O . VAL A 1 173 ? -46.414 16.877 28.197 1.00 51.06 173 VAL A O 1
ATOM 1333 N N . GLY A 1 174 ? -45.905 14.788 27.616 1.00 47.50 174 GLY A N 1
ATOM 1334 C CA . GLY A 1 174 ? -47.295 14.300 27.680 1.00 47.50 174 GLY A CA 1
ATOM 1335 C C . GLY A 1 174 ? -47.774 13.881 29.077 1.00 47.50 174 GLY A C 1
ATOM 1336 O O . GLY A 1 174 ? -48.974 13.891 29.348 1.00 47.50 174 GLY A O 1
ATOM 1337 N N . ALA A 1 175 ? -46.854 13.536 29.983 1.00 54.97 175 ALA A N 1
ATOM 1338 C CA . ALA A 1 175 ? -47.209 12.998 31.299 1.00 54.97 175 ALA A CA 1
ATOM 1339 C C . ALA A 1 175 ? -47.828 14.053 32.236 1.00 54.97 175 ALA A C 1
ATOM 1341 O O . ALA A 1 175 ? -48.750 13.746 32.992 1.00 54.97 175 ALA A O 1
ATOM 1342 N N . ALA A 1 176 ? -47.376 15.309 32.150 1.00 57.22 176 ALA A N 1
ATOM 1343 C CA . ALA A 1 176 ? -47.887 16.390 32.994 1.00 57.22 176 ALA A CA 1
ATOM 1344 C C . ALA A 1 176 ? -49.332 16.782 32.634 1.00 57.22 176 ALA A C 1
ATOM 1346 O O . ALA A 1 176 ? -50.164 16.965 33.521 1.00 57.22 176 ALA A O 1
ATOM 1347 N N . LEU A 1 177 ? -49.660 16.840 31.337 1.00 59.59 177 LEU A N 1
ATOM 1348 C CA . LEU A 1 177 ? -51.016 17.143 30.864 1.00 59.59 177 LEU A CA 1
ATOM 1349 C C . LEU A 1 177 ? -52.010 16.019 31.187 1.00 59.59 177 LEU A C 1
ATOM 1351 O O . LEU A 1 177 ? -53.138 16.301 31.590 1.00 59.59 177 LEU A O 1
ATOM 1355 N N . GLY A 1 178 ? -51.588 14.755 31.074 1.00 64.12 178 GLY A N 1
ATOM 1356 C CA . GLY A 1 178 ? -52.431 13.607 31.418 1.00 64.12 178 GLY A CA 1
ATOM 1357 C C . GLY A 1 178 ? -52.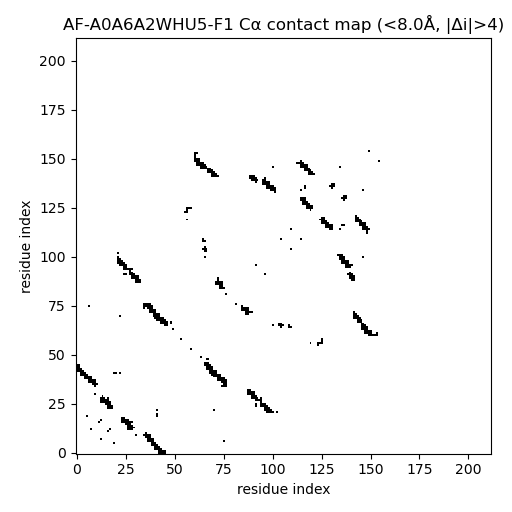796 13.560 32.904 1.00 64.12 178 GLY A C 1
ATOM 1358 O O . GLY A 1 178 ? -53.968 13.399 33.248 1.00 64.12 178 GLY A O 1
ATOM 1359 N N . ALA A 1 179 ? -51.815 13.772 33.790 1.00 71.12 179 ALA A N 1
ATOM 1360 C CA . ALA A 1 179 ? -52.049 13.807 35.234 1.00 71.12 179 ALA A CA 1
ATOM 1361 C C . ALA A 1 179 ? -52.947 14.987 35.650 1.00 71.12 179 ALA A C 1
ATOM 1363 O O . ALA A 1 179 ? -53.819 14.828 36.506 1.00 71.12 179 ALA A O 1
ATOM 1364 N N . PHE A 1 180 ? -52.789 16.149 35.007 1.00 76.12 180 PHE A N 1
ATOM 1365 C CA . PHE A 1 180 ? -53.615 17.326 35.278 1.00 76.12 180 PHE A CA 1
ATOM 1366 C C . PHE A 1 180 ? -55.085 17.116 34.872 1.00 76.12 180 PHE A C 1
ATOM 1368 O O . PHE A 1 180 ? -55.991 17.412 35.653 1.00 76.12 180 PHE A O 1
ATOM 1375 N N . LEU A 1 181 ? -55.340 16.535 33.694 1.00 80.00 181 LEU A N 1
ATOM 1376 C CA . LEU A 1 181 ? -56.701 16.243 33.226 1.00 80.00 181 LEU A CA 1
ATOM 1377 C C . LEU A 1 181 ? -57.403 15.176 34.083 1.00 80.00 181 LEU A C 1
ATOM 1379 O O . LEU A 1 181 ? -58.579 15.336 34.418 1.00 80.00 181 LEU A O 1
ATOM 1383 N N . LEU A 1 182 ? -56.686 14.123 34.492 1.00 80.69 182 LEU A N 1
ATOM 1384 C CA . LEU A 1 182 ? -57.216 13.107 35.410 1.00 80.69 182 LEU A CA 1
ATOM 1385 C C . LEU A 1 182 ? -57.545 13.699 36.789 1.00 80.69 182 LEU A C 1
ATOM 1387 O O . LEU A 1 182 ? -58.598 13.392 37.350 1.00 80.69 182 LEU A O 1
ATOM 1391 N N . GLY A 1 183 ? -56.699 14.597 37.305 1.00 82.50 183 GLY A N 1
ATOM 1392 C CA . GLY A 1 183 ? -56.959 15.319 38.553 1.00 82.50 183 GLY A CA 1
ATOM 1393 C C . GLY A 1 183 ? -58.245 16.153 38.502 1.00 82.50 183 GLY A C 1
ATOM 1394 O O . GLY A 1 183 ? -59.077 16.061 39.406 1.00 82.50 183 GLY A O 1
ATOM 1395 N N . LEU A 1 184 ? -58.460 16.911 37.420 1.00 86.06 184 LEU A N 1
ATOM 1396 C CA . LEU A 1 184 ? -59.667 17.733 37.248 1.00 86.06 184 LEU A CA 1
ATOM 1397 C C . LEU A 1 184 ? -60.955 16.895 37.171 1.00 86.06 184 LEU A C 1
ATOM 1399 O O . LEU A 1 184 ? -61.976 17.282 37.747 1.00 86.06 184 LEU A O 1
ATOM 1403 N N . LEU A 1 185 ? -60.913 15.731 36.514 1.00 86.75 185 LEU A N 1
ATOM 1404 C CA . LEU A 1 185 ? -62.064 14.823 36.424 1.00 86.75 185 LEU A CA 1
ATOM 1405 C C . LEU A 1 185 ? -62.482 14.271 37.794 1.00 86.75 185 LEU A C 1
ATOM 1407 O O . LEU A 1 185 ? -63.678 14.230 38.099 1.00 86.75 185 LEU A O 1
ATOM 1411 N N . LEU A 1 186 ? -61.518 13.896 38.640 1.00 86.62 186 LEU A N 1
ATOM 1412 C CA . LEU A 1 186 ? -61.799 13.388 39.986 1.00 86.62 186 LEU A CA 1
ATOM 1413 C C . LEU A 1 186 ? -62.439 14.465 40.872 1.00 86.62 186 LEU A C 1
ATOM 1415 O O . LEU A 1 186 ? -63.438 14.194 41.542 1.00 86.62 186 LEU A O 1
ATOM 1419 N N . VAL A 1 187 ? -61.936 15.704 40.821 1.00 86.81 187 VAL A N 1
ATOM 1420 C 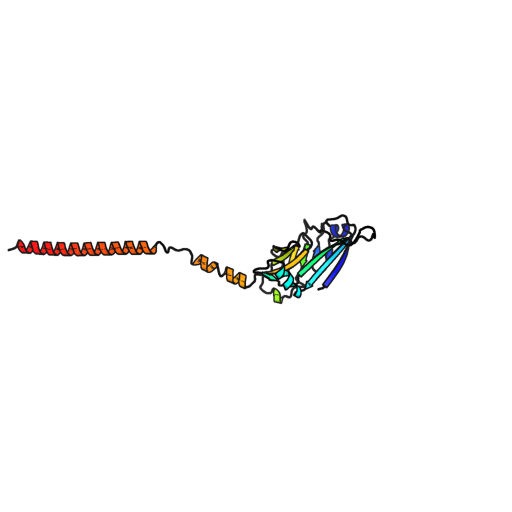CA . VAL A 1 187 ? -62.524 16.836 41.560 1.00 86.81 187 VAL A CA 1
ATOM 1421 C C . VAL A 1 187 ? -63.965 17.095 41.110 1.00 86.81 187 VAL A C 1
ATOM 1423 O O . VAL A 1 187 ? -64.854 17.249 41.950 1.00 86.81 187 VAL A O 1
ATOM 1426 N N . ALA A 1 188 ? -64.235 17.077 39.801 1.00 84.12 188 ALA A N 1
ATOM 1427 C CA . ALA A 1 188 ? -65.582 17.284 39.273 1.00 84.12 188 ALA A CA 1
ATOM 1428 C C . ALA A 1 188 ? -66.574 16.199 39.733 1.00 84.12 188 ALA A C 1
ATOM 1430 O O . ALA A 1 188 ? -67.708 16.522 40.106 1.00 84.12 188 ALA A O 1
ATOM 1431 N N . MET A 1 189 ? -66.159 14.925 39.760 1.00 82.75 189 MET A N 1
ATOM 1432 C CA . MET A 1 189 ? -66.998 13.842 40.287 1.00 82.75 189 MET A CA 1
ATOM 1433 C C . MET A 1 189 ? -67.273 14.009 41.783 1.00 82.75 189 MET A C 1
ATOM 1435 O O . MET A 1 189 ? -68.430 13.911 42.197 1.00 82.75 189 MET A O 1
ATOM 1439 N N . PHE A 1 190 ? -66.255 14.339 42.585 1.00 84.12 190 PHE A N 1
ATOM 1440 C CA . PHE A 1 190 ? -66.424 14.585 44.020 1.00 84.12 190 PHE A CA 1
ATOM 1441 C C . PHE A 1 190 ? -67.404 15.729 44.298 1.00 84.12 190 PHE A C 1
ATOM 1443 O O . PHE A 1 190 ? -68.286 15.594 45.148 1.00 84.12 190 PHE A O 1
ATOM 1450 N N . VAL A 1 191 ? -67.309 16.835 43.553 1.00 87.19 191 VAL A N 1
ATOM 1451 C CA . VAL A 1 191 ? -68.241 17.964 43.688 1.00 87.19 191 VAL A CA 1
ATOM 1452 C C . VAL A 1 191 ? -69.661 17.556 43.292 1.00 87.19 191 VAL A C 1
ATOM 1454 O O . VAL A 1 191 ? -70.606 17.908 44.001 1.00 87.19 191 VAL A O 1
ATOM 1457 N N . LYS A 1 192 ? -69.840 16.776 42.214 1.00 81.44 192 LYS A N 1
ATOM 1458 C CA . LYS A 1 192 ? -71.167 16.277 41.814 1.00 81.44 192 LYS A CA 1
ATOM 1459 C C . LYS A 1 192 ? -71.786 15.358 42.866 1.00 81.44 192 LYS A C 1
ATOM 1461 O O . LYS A 1 192 ? -72.958 15.544 43.190 1.00 81.44 192 LYS A O 1
ATOM 1466 N N . VAL A 1 193 ? -71.017 14.429 43.436 1.00 83.25 193 VAL A N 1
ATOM 1467 C CA . VAL A 1 193 ? -71.491 13.537 44.509 1.00 83.25 193 VAL A CA 1
ATOM 1468 C C . VAL A 1 193 ? -71.885 14.345 45.740 1.00 83.25 193 VAL A C 1
ATOM 1470 O O . VAL A 1 193 ? -72.988 14.181 46.257 1.00 83.25 193 VAL A O 1
ATOM 1473 N N . LYS A 1 194 ? -71.034 15.285 46.168 1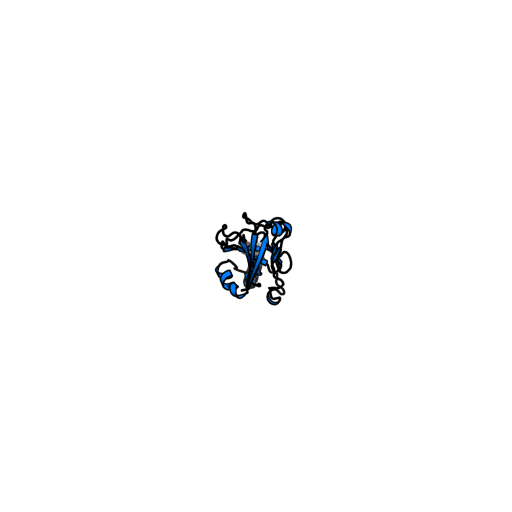.00 80.75 194 LYS A N 1
ATOM 1474 C CA . LYS A 1 194 ? -71.306 16.105 47.354 1.00 80.75 194 LYS A CA 1
ATOM 1475 C C . LYS A 1 194 ? -72.525 17.009 47.154 1.00 80.75 194 LYS A C 1
ATOM 1477 O O . LYS A 1 194 ? -73.325 17.161 48.071 1.00 80.75 194 LYS A O 1
ATOM 1482 N N . LYS A 1 195 ? -72.704 17.575 45.953 1.00 75.62 195 LYS A N 1
ATOM 1483 C CA . LYS A 1 195 ? -73.870 18.404 45.608 1.00 75.62 195 LYS A CA 1
ATOM 1484 C C . LYS A 1 195 ? -75.156 17.576 45.539 1.00 75.62 195 LYS A C 1
ATOM 1486 O O . LYS A 1 195 ? -76.184 18.048 46.016 1.00 75.62 195 LYS A O 1
ATOM 1491 N N . LYS A 1 196 ? -75.093 16.347 45.011 1.00 74.19 196 LYS A N 1
ATOM 1492 C CA . LYS A 1 196 ? -76.227 15.413 44.988 1.00 74.19 196 LYS A CA 1
ATOM 1493 C C . LYS A 1 196 ? -76.641 14.999 46.404 1.00 74.19 196 LYS A C 1
ATOM 1495 O O . LYS A 1 196 ? -77.807 15.143 46.742 1.00 74.19 196 LYS A O 1
ATOM 1500 N N . ALA A 1 197 ? -75.684 14.623 47.254 1.00 78.56 197 ALA A N 1
ATOM 1501 C CA . ALA A 1 197 ? -75.954 14.280 48.651 1.00 78.56 197 ALA A CA 1
ATOM 1502 C C . ALA A 1 197 ? -76.573 15.455 49.432 1.00 78.56 197 ALA A C 1
ATOM 1504 O O . ALA A 1 197 ? -77.544 15.275 50.160 1.00 78.56 197 ALA A O 1
ATOM 1505 N N . ARG A 1 198 ? -76.070 16.685 49.228 1.00 75.12 198 ARG A N 1
ATOM 1506 C CA . ARG A 1 198 ? -76.643 17.886 49.861 1.00 75.12 198 ARG A CA 1
ATOM 1507 C C . ARG A 1 198 ? -78.069 18.181 49.384 1.00 75.12 198 ARG A C 1
ATOM 1509 O O . ARG A 1 198 ? -78.892 18.603 50.186 1.00 75.12 198 ARG A O 1
ATOM 1516 N N . MET A 1 199 ? -78.348 17.986 48.092 1.00 71.81 199 MET A N 1
ATOM 1517 C CA . MET A 1 199 ? -79.690 18.155 47.515 1.00 71.81 199 MET A CA 1
ATOM 1518 C C . MET A 1 199 ? -80.677 17.126 48.067 1.00 71.81 199 MET A C 1
ATOM 1520 O O . MET A 1 199 ? -81.795 17.488 48.412 1.00 71.81 199 MET A O 1
ATOM 1524 N N . GLU A 1 200 ? -80.260 15.865 48.192 1.00 76.00 200 GLU A N 1
ATOM 1525 C CA . GLU A 1 200 ? -81.093 14.802 48.766 1.00 76.00 200 GLU A CA 1
ATOM 1526 C C . GLU A 1 200 ? -81.371 15.041 50.257 1.00 76.00 200 GLU A C 1
ATOM 1528 O O . GLU A 1 200 ? -82.490 14.822 50.718 1.00 76.00 200 GLU A O 1
ATOM 1533 N N . GLU A 1 201 ? -80.397 15.558 51.011 1.00 73.56 201 GLU A N 1
ATOM 1534 C CA . GLU A 1 201 ? -80.602 15.894 52.421 1.00 73.56 201 GLU A CA 1
ATOM 1535 C C . GLU A 1 201 ? -81.537 17.102 52.609 1.00 73.56 201 GLU A C 1
ATOM 1537 O O . GLU A 1 201 ? -82.396 17.074 53.490 1.00 73.56 201 GLU A O 1
ATOM 1542 N N . LEU A 1 202 ? -81.429 18.131 51.759 1.00 68.50 202 LEU A N 1
ATOM 1543 C CA . LEU A 1 202 ? -82.338 19.283 51.772 1.00 68.50 202 LEU A CA 1
ATOM 1544 C C . LEU A 1 202 ? -83.763 18.900 51.345 1.00 68.50 202 LEU A C 1
ATOM 1546 O O . LEU A 1 202 ? -84.714 19.312 52.004 1.00 68.50 202 LEU A O 1
ATOM 1550 N N . ALA A 1 203 ? -83.920 18.049 50.324 1.00 69.75 203 ALA A N 1
ATOM 1551 C CA . ALA A 1 203 ? -85.229 17.528 49.920 1.00 69.75 203 ALA A CA 1
ATOM 1552 C C . ALA A 1 203 ? -85.894 16.713 51.045 1.00 69.75 203 ALA A C 1
ATOM 1554 O O . ALA A 1 203 ? -87.098 16.811 51.269 1.00 69.75 203 ALA A O 1
ATOM 1555 N N . ARG A 1 204 ? -85.104 15.950 51.813 1.00 72.88 204 ARG A N 1
ATOM 1556 C CA . ARG A 1 204 ? -85.605 15.162 52.947 1.00 72.88 204 ARG A CA 1
ATOM 1557 C C . ARG A 1 204 ? -85.983 16.014 54.162 1.00 72.88 204 ARG A C 1
ATOM 1559 O O . ARG A 1 204 ? -86.808 15.573 54.958 1.00 72.88 204 ARG A O 1
ATOM 1566 N N . ARG A 1 205 ? -85.377 17.195 54.330 1.00 70.50 205 ARG A N 1
ATOM 1567 C CA . ARG A 1 205 ? -85.771 18.173 55.361 1.00 70.50 205 ARG A CA 1
ATOM 1568 C C . ARG A 1 205 ? -87.046 18.916 54.963 1.00 70.50 205 ARG A C 1
ATOM 1570 O O . ARG A 1 205 ? -87.942 18.989 55.790 1.00 70.50 205 ARG A O 1
ATOM 1577 N N . ALA A 1 206 ? -87.174 19.330 53.701 1.00 68.00 206 ALA A N 1
ATOM 1578 C CA . ALA A 1 206 ? -88.397 19.954 53.189 1.00 68.00 206 ALA A CA 1
ATOM 1579 C C . ALA A 1 206 ? -89.626 19.032 53.334 1.00 68.00 206 ALA A C 1
ATOM 1581 O O . ALA A 1 206 ? -90.646 19.446 53.869 1.00 68.00 206 ALA A O 1
ATOM 1582 N N . TYR A 1 207 ? -89.494 17.739 53.005 1.00 63.62 207 TYR A N 1
ATOM 1583 C CA . TYR A 1 207 ? -90.591 16.770 53.172 1.00 63.62 207 TYR A CA 1
ATOM 1584 C C . TYR A 1 207 ? -90.994 16.527 54.643 1.00 63.62 207 TYR A C 1
ATOM 1586 O O . TYR A 1 207 ? -92.088 16.046 54.917 1.00 63.62 207 TYR A O 1
ATOM 1594 N N . LYS A 1 208 ? -90.113 16.823 55.610 1.00 64.94 208 LYS A N 1
ATOM 1595 C CA . LYS A 1 208 ? -90.430 16.721 57.045 1.00 64.94 208 LYS A CA 1
ATOM 1596 C C . LYS A 1 208 ? -91.133 17.964 57.592 1.00 64.94 208 LYS A C 1
ATOM 1598 O O . LYS A 1 208 ? -91.835 17.834 58.585 1.00 64.94 208 LYS A O 1
ATOM 1603 N N . GLU A 1 209 ? -90.939 19.127 56.975 1.00 61.69 209 GLU A N 1
ATOM 1604 C CA . GLU A 1 209 ? -91.613 20.373 57.366 1.00 61.69 209 GLU A CA 1
ATOM 1605 C C . GLU A 1 209 ? -93.035 20.476 56.786 1.00 61.69 209 GLU A C 1
ATOM 1607 O O . GLU A 1 209 ? -93.872 21.136 57.384 1.00 61.69 209 GLU A O 1
ATOM 1612 N N . GLU A 1 210 ? -93.343 19.777 55.687 1.00 59.69 210 GLU A N 1
ATOM 1613 C CA . GLU A 1 210 ? -94.692 19.738 55.085 1.00 59.69 210 GLU A CA 1
ATOM 1614 C C . GLU A 1 210 ? -95.633 18.674 55.692 1.00 59.69 210 GLU A C 1
ATOM 1616 O O . GLU A 1 210 ? -96.813 18.624 55.353 1.00 59.69 210 GLU A O 1
ATOM 1621 N N . ALA A 1 211 ? -95.130 17.806 56.576 1.00 58.19 211 ALA A N 1
ATOM 1622 C CA . ALA A 1 211 ? -95.895 16.717 57.196 1.00 58.19 211 ALA A CA 1
ATOM 1623 C C . ALA A 1 211 ? -96.297 16.990 58.662 1.00 58.19 211 ALA A C 1
ATOM 1625 O O . ALA A 1 211 ? -96.660 16.045 59.369 1.00 58.19 211 ALA A O 1
ATOM 1626 N N . LEU A 1 212 ? -96.208 18.246 59.122 1.00 49.41 212 LEU A N 1
ATOM 1627 C CA . LEU A 1 212 ? -96.578 18.690 60.472 1.00 49.41 212 LEU A CA 1
ATOM 1628 C C . LEU A 1 212 ? -97.650 19.783 60.432 1.00 49.41 212 LEU A C 1
ATOM 1630 O O . LEU A 1 212 ? -97.548 20.673 59.561 1.00 49.41 212 LEU A O 1
#

Sequence (212 aa):
MNVDTVRFRCGSLHRYGAQVKEFHLGSGVIVQSYAERVMVVRQNLGYNWSSIYYANYDLSGYQLVSPILGLLVYNADSDLSFGSPFELGILAIDKPIKIDFSNVTKASNITGLLPLCASFEGNGKLTLKNQVSSNVCVASRHGQFGLVVKSPQSLAVRKKMQWKLVVGCSCSVGAALGAFLLGLLLVAMFVKVKKKARMEELARRAYKEEAL

Mean predicted aligned error: 14.09 Å

Radius of gyration: 38.03 Å; Cα contacts (8 Å, |Δi|>4): 346; chains: 1; bounding box: 122×35×83 Å

Organism: Hibiscus syriacus (NCBI:txid106335)

Secondary structure (DSSP, 8-state):
-EEEEEEEEHHHHHHH-EEETTEEEPTTPEESS--SEEEEEEEEEEGGGHHHHHHHS--TTEEE-S-EEEEEEEE--S-TTS-S--B--EE-SSSPEEEE-TTTS-GGGTTT---EEEEE-TTS-EEEEE-SBTTEEEESB-EEEEEEEE-HHHHHHHHHHHHHHHSS-S-TTHHHHHHHHHHHHHHHHHHHHHHHHHHHHHHHHHHHHTT-

Solvent-accessible surface area (backbone atoms only — not comparable to full-atom values): 11732 Å² total; per-residue (Å²): 108,50,76,51,76,48,78,41,45,45,70,54,34,20,68,67,21,48,75,59,88,48,37,34,41,31,44,62,34,41,66,70,64,99,54,68,20,31,32,42,35,40,35,37,55,37,66,86,50,52,65,61,50,61,73,57,30,91,48,83,52,45,39,80,48,37,37,39,39,33,41,47,34,26,54,50,63,88,57,94,81,66,73,75,83,48,81,45,51,43,42,22,78,92,37,46,29,36,39,48,39,67,90,71,33,57,62,88,61,46,70,98,57,76,59,28,26,36,37,51,42,98,86,49,48,72,46,79,42,77,47,84,46,91,58,22,32,76,37,45,50,64,43,35,37,37,35,28,31,74,28,70,67,45,56,49,54,51,53,58,50,54,59,53,63,75,72,65,77,81,68,85,76,54,57,62,58,52,54,52,54,55,52,52,53,54,53,53,52,53,50,51,51,53,52,49,53,51,51,55,52,51,54,57,49,53,61,57,65,75,74,108

Foldseek 3Di:
DDKDKDKDFQVCCQQQNDDDPQKTGHHNKHKADDARMKIKMKDFPWPVCVVVLVVLAPCVQKDFQFTKIFIWMWHDDPDPPPDDIDTIKIFADPDWIKGARPVGGDCVSDVPFQKWKWFQDPVSDIDTHGAPDVRMDTDRITGMIGIMTGDVVSVVVVVVVVVCVVVPDDDPPVPVVVVVVVVVVVVVVVVVVVVVVVVVVVVVVVVVVVVD

pLDDT: mean 83.64, std 15.95, range [40.5, 98.5]

InterPro domains:
  IPR010605 Protein of unknown function DUF1191 [PF06697] (1-150)
  IPR010605 Protein of unknown function DUF1191 [PTHR33512] (1-212)